Protein AF-A0A8S1UXM5-F1 (afdb_monomer_lite)

Secondary structure (DSSP, 8-state):
-------------PPPHHHHHHHHHHHHHHHHHHHHHHHHHHHHHHHHHTTS---HHHHHHHHHT---HHHHHHHHHHHHHHHHHHHHHHHTTTTSHHHHHHHHHHHHHHHHHHHHHHHHHHHTTTTS---S-STTSSHHHHHHHHHHHHTTSS------PPPHHHHHHHHHHHHHH-S-HHHHGGGSTT--HHHHHHHIIIIITT-GGGG-GGGGGGS--HHHHHHHHHHHHHHHHHHHHHHHHHHHHHHHHHTT-HHHHHHHHHHHHHH-

Foldseek 3Di:
DDDDDDDPDDDPPDPDPVVVVVVVVVVVVVVVVVVVVVVVVVVVVVVVVCVPPPPVVVVVVVLVPPPDPVVSVVVVVVVVVVVLVVVVVVCVVPDCPVVVVVVVVVVVVVVVVVVVVVVVVVVVPPPDDDDDPDPPPPPVVVVVVVVVVPVVPDCPPPPDDDDLVNLLQLVVCCVVPNPPLVVSCVVPPPDDSVRSNCCCVVPRVQPQCSNPDVCNVVRDPPVNVVVVVVVVVVVVVVVVVVVVVVLVVVCVVCVVPPVVNVVSVVVVVVVD

Organism: Paramecium octaurelia (NCBI:txid43137)

pLDDT: mean 76.18, std 14.83, range [42.88, 98.31]

Structure (mmCIF, N/CA/C/O backbone):
data_AF-A0A8S1UXM5-F1
#
_entry.id   AF-A0A8S1UXM5-F1
#
loop_
_atom_site.group_PDB
_atom_site.id
_atom_site.type_symbol
_atom_site.label_atom_id
_atom_site.label_alt_id
_atom_site.label_comp_id
_atom_site.label_asym_id
_atom_site.label_entity_id
_atom_site.label_seq_id
_atom_site.pdbx_PDB_ins_code
_atom_site.Cartn_x
_atom_site.Cartn_y
_atom_site.Cartn_z
_atom_site.occupancy
_atom_site.B_iso_or_equiv
_atom_site.auth_seq_id
_atom_site.auth_comp_id
_atom_site.auth_asym_id
_atom_site.auth_atom_id
_atom_site.pdbx_PDB_model_num
ATOM 1 N N . MET A 1 1 ? -19.900 -11.261 -65.290 1.00 46.44 1 MET A N 1
ATOM 2 C CA . MET A 1 1 ? -20.036 -9.931 -64.658 1.00 46.44 1 MET A CA 1
ATOM 3 C C . MET A 1 1 ? -20.351 -10.148 -63.187 1.00 46.44 1 MET A C 1
ATOM 5 O O . MET A 1 1 ? -21.428 -10.640 -62.887 1.00 46.44 1 MET A O 1
ATOM 9 N N . GLN A 1 2 ? -19.395 -9.903 -62.290 1.00 48.28 2 GLN A N 1
ATOM 10 C CA . GLN A 1 2 ? -19.600 -10.016 -60.842 1.00 48.28 2 GLN A CA 1
ATOM 11 C C . GLN A 1 2 ? -19.641 -8.600 -60.260 1.00 48.28 2 GLN A C 1
ATOM 13 O O . GLN A 1 2 ? -18.675 -7.854 -60.384 1.00 48.28 2 GLN A O 1
ATOM 18 N N . PHE A 1 3 ? -20.789 -8.223 -59.698 1.00 57.88 3 PHE A N 1
ATOM 19 C CA . PHE A 1 3 ? -21.005 -6.952 -59.010 1.00 57.88 3 PHE A CA 1
ATOM 20 C C . PHE A 1 3 ? -20.596 -7.113 -57.544 1.00 57.88 3 PHE A C 1
ATOM 22 O O . PHE A 1 3 ? -21.242 -7.849 -56.800 1.00 57.88 3 PHE A O 1
ATOM 29 N N . THR A 1 4 ? -19.541 -6.421 -57.122 1.00 59.94 4 THR A N 1
ATOM 30 C CA . THR A 1 4 ? -19.232 -6.220 -55.704 1.00 59.94 4 THR A CA 1
ATOM 31 C C . THR A 1 4 ? -19.759 -4.845 -55.275 1.00 59.94 4 THR A C 1
ATOM 33 O O . THR A 1 4 ? -19.461 -3.842 -55.931 1.00 59.94 4 THR A O 1
ATOM 36 N N . PRO A 1 5 ? -20.579 -4.755 -54.212 1.00 66.19 5 PRO A N 1
ATOM 37 C CA . PRO A 1 5 ? -21.079 -3.475 -53.734 1.00 66.19 5 PRO A CA 1
ATOM 38 C C . PRO A 1 5 ? -19.952 -2.705 -53.038 1.00 66.19 5 PRO A C 1
ATOM 40 O O . PRO A 1 5 ? -19.256 -3.234 -52.171 1.00 66.19 5 PRO A O 1
ATOM 43 N N . LYS A 1 6 ? -19.778 -1.437 -53.426 1.00 56.69 6 LYS A N 1
ATOM 44 C CA . LYS A 1 6 ? -18.908 -0.486 -52.729 1.00 56.69 6 LYS A CA 1
ATOM 45 C C . LYS A 1 6 ? -19.477 -0.258 -51.331 1.00 56.69 6 LYS A C 1
ATOM 47 O O . LYS A 1 6 ? -20.542 0.334 -51.187 1.00 56.69 6 LYS A O 1
ATOM 52 N N . VAL A 1 7 ? -18.771 -0.754 -50.321 1.00 61.19 7 VAL A N 1
ATOM 53 C CA . VAL A 1 7 ? -19.053 -0.459 -48.916 1.00 61.19 7 VAL A CA 1
ATOM 54 C C . VAL A 1 7 ? -18.772 1.026 -48.713 1.00 61.19 7 VAL A C 1
ATOM 56 O O . VAL A 1 7 ? -17.624 1.456 -48.770 1.00 61.19 7 VAL A O 1
ATOM 59 N N . SER A 1 8 ? -19.834 1.814 -48.561 1.00 63.53 8 SER A N 1
ATOM 60 C CA . SER A 1 8 ? -19.756 3.214 -48.163 1.00 63.53 8 SER A CA 1
ATOM 61 C C . SER A 1 8 ? -19.120 3.298 -46.779 1.00 63.53 8 SER A C 1
ATOM 63 O O . SER A 1 8 ? -19.621 2.703 -45.822 1.00 63.53 8 SER A O 1
ATOM 65 N N . GLU A 1 9 ? -18.007 4.014 -46.713 1.00 59.72 9 GLU A N 1
ATOM 66 C CA . GLU A 1 9 ? -17.230 4.323 -45.520 1.00 59.72 9 GLU A CA 1
ATOM 67 C C . GLU A 1 9 ? -18.124 5.100 -44.542 1.00 59.72 9 GLU A C 1
ATOM 69 O O . GLU A 1 9 ? -18.470 6.257 -44.761 1.00 59.72 9 GLU A O 1
ATOM 74 N N . PHE A 1 10 ? -18.629 4.404 -43.522 1.00 65.19 10 PHE A N 1
ATOM 75 C CA . PHE A 1 10 ? -19.483 4.993 -42.498 1.00 65.19 10 PHE A CA 1
ATOM 76 C C . PHE A 1 10 ? -18.567 5.565 -41.415 1.00 65.19 10 PHE A C 1
ATOM 78 O O . PHE A 1 10 ? -18.041 4.823 -40.579 1.00 65.19 10 PHE A O 1
ATOM 85 N N . ASP A 1 11 ? -18.343 6.876 -41.466 1.00 54.06 11 ASP A N 1
ATOM 86 C CA . ASP A 1 11 ? -17.554 7.611 -40.482 1.00 54.06 11 ASP A CA 1
ATOM 87 C C . ASP A 1 11 ? -18.249 7.579 -39.114 1.00 54.06 11 ASP A C 1
ATOM 89 O O . ASP A 1 11 ? -19.089 8.411 -38.774 1.00 54.06 11 ASP A O 1
ATOM 93 N N . PHE A 1 12 ? -17.896 6.589 -38.294 1.00 62.53 12 PHE A N 1
ATOM 94 C CA . PHE A 1 12 ? -18.207 6.615 -36.871 1.00 62.53 12 PHE A CA 1
ATOM 95 C C . PHE A 1 12 ? -17.341 7.688 -36.211 1.00 62.53 12 PHE A C 1
ATOM 97 O O . PHE A 1 12 ? -16.204 7.426 -35.802 1.00 62.53 12 PHE A O 1
ATOM 104 N N . GLU A 1 13 ? -17.887 8.899 -36.092 1.00 65.44 13 GLU A N 1
ATOM 105 C CA . GLU A 1 13 ? -17.321 9.949 -35.251 1.00 65.44 13 GLU A CA 1
ATOM 106 C C . GLU A 1 13 ? -17.066 9.381 -33.851 1.00 65.44 13 GLU A C 1
ATOM 108 O O . GLU A 1 13 ? -17.984 9.063 -33.088 1.00 65.44 13 GLU A O 1
ATOM 113 N N . ARG A 1 14 ? -15.785 9.199 -33.511 1.00 69.31 14 ARG A N 1
ATOM 114 C CA . ARG A 1 14 ? -15.401 8.707 -32.190 1.00 69.31 14 ARG A CA 1
ATOM 115 C C . ARG A 1 14 ? -15.869 9.726 -31.152 1.00 69.31 14 ARG A C 1
ATOM 117 O O . ARG A 1 14 ? -15.415 10.872 -31.203 1.00 69.31 14 ARG A O 1
ATOM 124 N N . PRO A 1 15 ? -16.705 9.331 -30.175 1.00 67.69 15 PRO A N 1
ATOM 125 C CA . PRO A 1 15 ? -17.144 10.250 -29.141 1.00 67.69 15 PRO A CA 1
ATOM 126 C C . PRO A 1 15 ? -15.928 10.833 -28.421 1.00 67.69 15 PRO A C 1
ATOM 128 O O . PRO A 1 15 ? -15.009 10.113 -28.018 1.00 67.69 15 PRO A O 1
ATOM 131 N N . SER A 1 16 ? -15.923 12.160 -28.285 1.00 79.56 16 SER A N 1
ATOM 132 C CA . SER A 1 16 ? -14.839 12.906 -27.648 1.00 79.56 16 SER A CA 1
ATOM 133 C C . SER A 1 16 ? -14.489 12.303 -26.287 1.00 79.56 16 SER A C 1
ATOM 135 O O . SER A 1 16 ? -15.368 11.921 -25.515 1.00 79.56 16 SER A O 1
ATOM 137 N N . ILE A 1 17 ? -13.198 12.290 -25.943 1.00 73.25 17 ILE A N 1
ATOM 138 C CA . ILE A 1 17 ? -12.679 11.821 -24.644 1.00 73.25 17 ILE A CA 1
ATOM 139 C C . ILE A 1 17 ? -13.444 12.453 -23.462 1.00 73.25 17 ILE A C 1
ATOM 141 O O . ILE A 1 17 ? -13.595 11.831 -22.410 1.00 73.25 17 ILE A O 1
ATOM 145 N N . LYS A 1 18 ? -13.974 13.673 -23.634 1.00 74.31 18 LYS A N 1
ATOM 146 C CA . LYS A 1 18 ? -14.818 14.349 -22.637 1.00 74.31 18 LYS A CA 1
ATOM 147 C C . LYS A 1 18 ? -16.126 13.594 -22.355 1.00 74.31 18 LYS A C 1
ATOM 149 O O . LYS A 1 18 ? -16.500 13.466 -21.193 1.00 74.31 18 LYS A O 1
ATOM 154 N N . VAL A 1 19 ? -16.774 13.043 -23.383 1.00 77.06 19 VAL A N 1
ATOM 155 C CA . VAL A 1 19 ? -18.024 12.268 -23.271 1.00 77.06 19 VAL A CA 1
ATOM 156 C C . VAL A 1 19 ? -17.784 10.976 -22.488 1.00 77.06 19 VAL A C 1
ATOM 158 O O . VAL A 1 19 ? -18.542 10.665 -21.574 1.00 77.06 19 VAL A O 1
ATOM 161 N N . TYR A 1 20 ? -16.671 10.287 -22.758 1.00 75.88 20 TYR A N 1
ATOM 162 C CA . TYR A 1 20 ? -16.281 9.079 -22.020 1.00 75.88 20 TYR A CA 1
ATOM 163 C C . TYR A 1 20 ? -15.978 9.346 -20.538 1.00 75.88 20 TYR A C 1
ATOM 165 O O . TYR A 1 20 ? -16.308 8.533 -19.676 1.00 75.88 20 TYR A O 1
ATOM 173 N N . LYS A 1 21 ? -15.356 10.486 -20.210 1.00 77.06 21 LYS A N 1
ATOM 174 C CA . LYS A 1 21 ? -15.103 10.854 -18.807 1.00 77.06 21 LYS A CA 1
ATOM 175 C C . LYS A 1 21 ? -16.397 11.176 -18.061 1.00 77.06 21 LYS A C 1
ATOM 177 O O . LYS A 1 21 ? -16.568 10.731 -16.930 1.00 77.06 21 LYS A O 1
ATOM 182 N N . LEU A 1 22 ? -17.320 11.900 -18.699 1.00 82.94 22 LEU A N 1
ATOM 183 C CA . LEU A 1 22 ? -18.625 12.209 -18.110 1.00 82.94 22 LEU A CA 1
ATOM 184 C C . LEU A 1 22 ? -19.466 10.945 -17.897 1.00 82.94 22 LEU A C 1
ATOM 186 O O . LEU A 1 22 ? -20.066 10.789 -16.833 1.00 82.94 22 LEU A O 1
ATOM 190 N N . SER A 1 23 ? -19.455 10.007 -18.850 1.00 83.81 23 SER A N 1
ATOM 191 C CA . SER A 1 23 ? -20.176 8.741 -18.696 1.00 83.81 23 SER A CA 1
ATOM 192 C C . SER A 1 23 ? -19.603 7.890 -17.557 1.00 83.81 23 SER A C 1
ATOM 194 O O . SER A 1 23 ? -20.367 7.344 -16.763 1.00 83.81 23 SER A O 1
ATOM 196 N N . GLN A 1 24 ? -18.274 7.826 -17.406 1.00 83.19 24 GLN A N 1
ATOM 197 C CA . GLN A 1 24 ? -17.647 7.118 -16.282 1.00 83.19 24 GLN A CA 1
ATOM 198 C C . GLN A 1 24 ? -17.959 7.772 -14.930 1.00 83.19 24 GLN A C 1
ATOM 200 O O . GLN A 1 24 ? -18.260 7.063 -13.967 1.00 83.19 24 GLN A O 1
ATOM 205 N N . GLN A 1 25 ? -17.959 9.107 -14.857 1.00 86.31 25 GLN A N 1
ATOM 206 C CA . GLN A 1 25 ? -18.303 9.827 -13.628 1.00 86.31 25 GLN A CA 1
ATOM 207 C C . GLN A 1 25 ? -19.762 9.587 -13.213 1.00 86.31 25 GLN A C 1
ATOM 209 O O . GLN A 1 25 ? -20.041 9.388 -12.031 1.00 86.31 25 GLN A O 1
ATOM 214 N N . LEU A 1 26 ? -20.694 9.550 -14.173 1.00 86.62 26 LEU A N 1
ATOM 215 C CA . LEU A 1 26 ? -22.103 9.242 -13.905 1.00 86.62 26 LEU A CA 1
ATOM 216 C C . LEU A 1 26 ? -22.290 7.813 -13.381 1.00 86.62 26 LEU A C 1
ATOM 218 O O . LEU A 1 26 ? -23.025 7.610 -12.413 1.00 86.62 26 LEU A O 1
ATOM 222 N N . VAL A 1 27 ? -21.593 6.834 -13.966 1.00 86.69 27 VAL A N 1
ATOM 223 C CA . VAL A 1 27 ? -21.623 5.439 -13.491 1.00 86.69 27 VAL A CA 1
ATOM 224 C C . VAL A 1 27 ? -21.072 5.334 -12.065 1.00 86.69 27 VAL A C 1
ATOM 226 O O . VAL A 1 27 ? -21.675 4.664 -11.224 1.00 86.69 27 VAL A O 1
ATOM 229 N N . PHE A 1 28 ? -19.979 6.039 -11.759 1.00 86.06 28 PHE A N 1
ATOM 230 C CA . PHE A 1 28 ? -19.403 6.065 -10.413 1.00 86.06 28 PHE A CA 1
ATOM 231 C C . PHE A 1 28 ? -20.352 6.702 -9.388 1.00 86.06 28 PHE A C 1
ATOM 233 O O . PHE A 1 28 ? -20.628 6.106 -8.345 1.00 86.06 28 PHE A O 1
ATOM 240 N N . ASN A 1 29 ? -20.915 7.872 -9.701 1.00 82.38 29 ASN A N 1
ATOM 241 C CA . ASN A 1 29 ? -21.857 8.565 -8.818 1.00 82.38 29 ASN A CA 1
ATOM 242 C C . ASN A 1 29 ? -23.108 7.712 -8.547 1.00 82.38 29 ASN A C 1
ATOM 244 O O . ASN A 1 29 ? -23.572 7.635 -7.406 1.00 82.38 29 ASN A O 1
ATOM 248 N N . ARG A 1 30 ? -23.612 7.008 -9.571 1.00 88.06 30 ARG A N 1
ATOM 249 C CA . ARG A 1 30 ? -24.725 6.063 -9.425 1.00 88.06 30 ARG A CA 1
ATOM 250 C C . ARG A 1 30 ? -24.369 4.927 -8.466 1.00 88.06 30 ARG A C 1
ATOM 252 O O . ARG A 1 30 ? -25.122 4.694 -7.523 1.00 88.06 30 ARG A O 1
ATOM 259 N N . ALA A 1 31 ? -23.208 4.294 -8.633 1.00 83.31 31 ALA A N 1
ATOM 260 C CA . ALA A 1 31 ? -22.760 3.211 -7.754 1.00 83.31 31 ALA A CA 1
ATOM 261 C C . ALA A 1 31 ? -22.633 3.657 -6.284 1.00 83.31 31 ALA A C 1
ATOM 263 O O . ALA A 1 31 ? -23.096 2.960 -5.378 1.00 83.31 31 ALA A O 1
ATOM 264 N N . VAL A 1 32 ? -22.077 4.850 -6.040 1.00 84.31 32 VAL A N 1
ATOM 265 C CA . VAL A 1 32 ? -21.963 5.423 -4.686 1.00 84.31 32 VAL A CA 1
ATOM 266 C C . VAL A 1 32 ? -23.344 5.690 -4.078 1.00 84.31 32 VAL A C 1
ATOM 268 O O . VAL A 1 32 ? -23.586 5.351 -2.915 1.00 84.31 32 VAL A O 1
ATOM 271 N N . SER A 1 33 ? -24.275 6.249 -4.860 1.00 87.25 33 SER A N 1
ATOM 272 C CA . SER A 1 33 ? -25.642 6.519 -4.396 1.00 87.25 33 SER A CA 1
ATOM 273 C C . SER A 1 33 ? -26.410 5.234 -4.060 1.00 87.25 33 SER A C 1
ATOM 275 O O . SER A 1 33 ? -27.022 5.142 -2.994 1.00 87.25 33 SER A O 1
ATOM 277 N N . GLU A 1 34 ? -26.293 4.195 -4.894 1.00 85.62 34 GLU A N 1
ATOM 278 C CA . GLU A 1 34 ? -26.910 2.888 -4.653 1.00 85.62 34 GLU A CA 1
ATOM 279 C C . GLU A 1 34 ? -26.338 2.230 -3.393 1.00 85.62 34 GLU A C 1
ATOM 281 O O . GLU A 1 34 ? -27.080 1.648 -2.597 1.00 85.62 34 GLU A O 1
ATOM 286 N N . GLN A 1 35 ? -25.034 2.372 -3.144 1.00 82.56 35 GLN A N 1
ATOM 287 C CA . GLN A 1 35 ? -24.411 1.854 -1.930 1.00 82.56 35 GLN A CA 1
ATOM 288 C C . GLN A 1 35 ? -24.879 2.597 -0.670 1.00 82.56 35 GLN A C 1
ATOM 290 O O . GLN A 1 35 ? -25.097 1.963 0.367 1.00 82.56 35 GLN A O 1
ATOM 295 N N . LYS A 1 36 ? -25.103 3.916 -0.756 1.00 84.25 36 LYS A N 1
ATOM 296 C CA . LYS A 1 36 ? -25.677 4.715 0.340 1.00 84.25 36 LYS A CA 1
ATOM 297 C C . LYS A 1 36 ? -27.113 4.280 0.655 1.00 84.25 36 LYS A C 1
ATOM 299 O O . LYS A 1 36 ? -27.439 4.077 1.823 1.00 84.25 36 LYS A O 1
ATOM 304 N N . ILE A 1 37 ? -27.930 4.032 -0.373 1.00 86.50 37 ILE A N 1
ATOM 305 C CA . ILE A 1 37 ? -29.302 3.514 -0.222 1.00 86.50 37 ILE A CA 1
ATOM 306 C C . ILE A 1 37 ? -29.293 2.113 0.407 1.00 86.50 37 ILE A C 1
ATOM 308 O O . ILE A 1 37 ? -30.041 1.860 1.351 1.00 86.50 37 ILE A O 1
ATOM 312 N N . ARG A 1 38 ? -28.415 1.208 -0.050 1.00 83.62 38 ARG A N 1
ATOM 313 C CA . ARG A 1 38 ? -28.284 -0.144 0.529 1.00 83.62 38 ARG A CA 1
ATOM 314 C C . ARG A 1 38 ? -27.871 -0.109 2.000 1.00 83.62 38 ARG A C 1
ATOM 316 O O . ARG A 1 38 ? -28.413 -0.870 2.795 1.00 83.62 38 ARG A O 1
ATOM 323 N N . ARG A 1 39 ? -26.944 0.781 2.375 1.00 79.75 39 ARG A N 1
ATOM 324 C CA . ARG A 1 39 ? -26.552 0.981 3.781 1.00 79.75 39 ARG A CA 1
ATOM 325 C C . ARG A 1 39 ? -27.712 1.507 4.620 1.00 79.75 39 ARG A C 1
ATOM 327 O O . ARG A 1 39 ? -27.945 0.977 5.697 1.00 79.75 39 ARG A O 1
ATOM 334 N N . SER A 1 40 ? -28.451 2.492 4.114 1.00 81.62 40 SER A N 1
ATOM 335 C CA . SER A 1 40 ? -29.606 3.055 4.817 1.00 81.62 40 SER A CA 1
ATOM 336 C C . SER A 1 40 ? -30.709 2.012 5.042 1.00 81.62 40 SER A C 1
ATOM 338 O O . SER A 1 40 ? -31.193 1.888 6.163 1.00 81.62 40 SER A O 1
ATOM 340 N N . ARG A 1 41 ? -31.023 1.181 4.035 1.00 82.00 41 ARG A N 1
ATOM 341 C CA . ARG A 1 41 ? -31.966 0.056 4.192 1.00 82.00 41 ARG A CA 1
ATOM 342 C C . ARG A 1 41 ? -31.477 -0.973 5.209 1.00 82.00 41 ARG A C 1
ATOM 344 O O . ARG A 1 41 ? -32.218 -1.317 6.114 1.00 82.00 41 ARG A O 1
ATOM 351 N N . ALA A 1 42 ? -30.207 -1.374 5.134 1.00 79.44 42 ALA A N 1
ATOM 352 C CA . ALA A 1 42 ? -29.635 -2.312 6.098 1.00 79.44 42 ALA A CA 1
ATOM 353 C C . ALA A 1 42 ? -29.680 -1.786 7.544 1.00 79.44 42 ALA A C 1
ATOM 355 O O . ALA A 1 42 ? -29.914 -2.562 8.463 1.00 79.44 42 ALA A O 1
ATOM 356 N N . ILE A 1 43 ? -29.462 -0.482 7.752 1.00 68.88 43 ILE A N 1
ATOM 357 C CA . ILE A 1 43 ? -29.597 0.146 9.073 1.00 68.88 43 ILE A CA 1
ATOM 358 C C . ILE A 1 43 ? -31.063 0.124 9.517 1.00 68.88 43 ILE A C 1
ATOM 360 O O . ILE A 1 43 ? -31.335 -0.261 10.648 1.00 68.88 43 ILE A O 1
ATOM 364 N N . SER A 1 44 ? -32.002 0.462 8.630 1.00 72.69 44 SER A N 1
ATOM 365 C CA . SER A 1 44 ? -33.440 0.399 8.922 1.00 72.69 44 SER A CA 1
ATOM 366 C C . SER A 1 44 ? -33.900 -1.013 9.296 1.00 72.69 44 SER A C 1
ATOM 368 O O . SER A 1 44 ? -34.693 -1.160 10.220 1.00 72.69 44 SER A O 1
ATOM 370 N N . ASP A 1 45 ? -33.384 -2.049 8.632 1.00 73.12 45 ASP A N 1
ATOM 371 C CA . ASP A 1 45 ? -33.725 -3.445 8.929 1.00 73.12 45 ASP A CA 1
ATOM 372 C C . ASP A 1 45 ? -33.160 -3.885 10.289 1.00 73.12 45 ASP A C 1
ATOM 374 O O . ASP A 1 45 ? -33.844 -4.561 11.056 1.00 73.12 45 ASP A O 1
ATOM 378 N N . ILE A 1 46 ? -31.940 -3.452 10.631 1.00 66.69 46 ILE A N 1
ATOM 379 C CA . ILE A 1 46 ? -31.328 -3.706 11.946 1.00 66.69 46 ILE A CA 1
ATOM 380 C C . ILE A 1 46 ? -32.110 -2.989 13.055 1.00 66.69 46 ILE A C 1
ATOM 382 O O . ILE A 1 46 ? -32.414 -3.592 14.083 1.00 66.69 46 ILE A O 1
ATOM 386 N N . VAL A 1 47 ? -32.474 -1.721 12.842 1.00 64.50 47 VAL A N 1
ATOM 387 C CA . VAL A 1 47 ? -33.259 -0.928 13.804 1.00 64.50 47 VAL A CA 1
ATOM 388 C C . VAL A 1 47 ? -34.679 -1.489 13.946 1.00 64.50 47 VAL A C 1
ATOM 390 O O . VAL A 1 47 ? -35.194 -1.578 15.057 1.00 64.50 47 VAL A O 1
ATOM 393 N N . GLY A 1 48 ? -35.285 -1.958 12.852 1.00 64.69 48 GLY A N 1
ATOM 394 C CA . GLY A 1 48 ? -36.588 -2.623 12.866 1.00 64.69 48 GLY A CA 1
ATOM 395 C C . GLY A 1 48 ? -36.567 -3.967 13.601 1.00 64.69 48 GLY A C 1
ATOM 396 O O . GLY A 1 48 ? -37.496 -4.273 14.347 1.00 64.69 48 GLY A O 1
ATOM 397 N N . GLN A 1 49 ? -35.491 -4.751 13.468 1.00 54.28 49 GLN A N 1
ATOM 398 C CA . GLN A 1 49 ? -35.324 -6.016 14.197 1.00 54.28 49 GLN A CA 1
ATOM 399 C C . GLN A 1 49 ? -34.976 -5.825 15.680 1.00 54.28 49 GLN A C 1
ATOM 401 O O . GLN A 1 49 ? -35.341 -6.674 16.493 1.00 54.28 49 GLN A O 1
ATOM 406 N N . ALA A 1 50 ? -34.362 -4.699 16.059 1.00 49.66 50 ALA A N 1
ATOM 407 C CA . ALA A 1 50 ? -34.082 -4.353 17.456 1.00 49.66 50 ALA A CA 1
ATOM 408 C C . ALA A 1 50 ? -35.351 -4.114 18.306 1.00 49.66 50 ALA A C 1
ATOM 410 O O . ALA A 1 50 ? -35.263 -4.078 19.531 1.00 49.66 50 ALA A O 1
ATOM 411 N N . SER A 1 51 ? -36.535 -4.015 17.682 1.00 47.62 51 SER A N 1
ATOM 412 C CA . SER A 1 51 ? -37.832 -4.002 18.382 1.00 47.62 51 SER A CA 1
ATOM 413 C C . SER A 1 51 ? -38.221 -5.361 18.985 1.00 47.62 51 SER A C 1
ATOM 415 O O . SER A 1 51 ? -39.066 -5.418 19.876 1.00 47.62 51 SER A O 1
ATOM 417 N N . LYS A 1 52 ? -37.547 -6.454 18.594 1.00 50.88 52 LYS A N 1
ATOM 418 C CA . LYS A 1 52 ? -37.502 -7.693 19.383 1.00 50.88 52 LYS A CA 1
ATOM 419 C C . LYS A 1 52 ? -36.417 -7.551 20.447 1.00 50.88 52 LYS A C 1
ATOM 421 O O . LYS A 1 52 ? -35.413 -8.262 20.421 1.00 50.88 52 LYS A O 1
ATOM 426 N N . GLN A 1 53 ? -36.592 -6.595 21.358 1.00 50.28 53 GLN A N 1
ATOM 427 C CA . GLN A 1 53 ? -35.804 -6.557 22.582 1.00 50.28 53 GLN A CA 1
ATOM 428 C C . GLN A 1 53 ? -36.046 -7.878 23.311 1.00 50.28 53 GLN A C 1
ATOM 430 O O . GLN A 1 53 ? -37.100 -8.105 23.898 1.00 50.28 53 GLN A O 1
ATOM 435 N N . ILE A 1 54 ? -35.056 -8.766 23.259 1.00 52.16 54 ILE A N 1
ATOM 436 C CA . ILE A 1 54 ? -34.819 -9.679 24.369 1.00 52.16 54 ILE A CA 1
ATOM 437 C C . ILE A 1 54 ? -34.703 -8.750 25.571 1.00 52.16 54 ILE A C 1
ATOM 439 O O . ILE A 1 54 ? -33.844 -7.867 25.567 1.00 52.16 54 ILE A O 1
ATOM 443 N N . ASP A 1 55 ? -35.632 -8.857 26.518 1.00 59.38 55 ASP A N 1
ATOM 444 C CA . ASP A 1 55 ? -35.622 -8.031 27.715 1.00 59.38 55 ASP A CA 1
ATOM 445 C C . ASP A 1 55 ? -34.333 -8.359 28.472 1.00 59.38 55 ASP A C 1
ATOM 447 O O . ASP A 1 55 ? -34.236 -9.340 29.208 1.00 59.38 55 ASP A O 1
ATOM 451 N N . PHE A 1 56 ? -33.285 -7.572 28.219 1.00 49.88 56 PHE A N 1
ATOM 452 C CA . PHE A 1 56 ? -31.965 -7.771 28.806 1.00 49.88 56 PHE A CA 1
ATOM 453 C C . PHE A 1 56 ? -32.052 -7.787 30.334 1.00 49.88 56 PHE A C 1
ATOM 455 O O . PHE A 1 56 ? -31.202 -8.379 30.991 1.00 49.88 56 PHE A O 1
ATOM 462 N N . LYS A 1 57 ? -33.108 -7.195 30.902 1.00 55.53 57 LYS A N 1
ATOM 463 C CA . LYS A 1 57 ? -33.404 -7.214 32.329 1.00 55.53 57 LYS A CA 1
ATOM 464 C C . LYS A 1 57 ? -33.807 -8.609 32.827 1.00 55.53 57 LYS A C 1
ATOM 466 O O . LYS A 1 57 ? -33.383 -8.994 33.914 1.00 55.53 57 LYS A O 1
ATOM 471 N N . GLU A 1 58 ? -34.567 -9.376 32.044 1.00 68.38 58 GLU A N 1
ATOM 472 C CA . GLU A 1 58 ? -34.905 -10.784 32.324 1.00 68.38 58 GLU A CA 1
ATOM 473 C C . GLU A 1 58 ? -33.682 -11.701 32.150 1.00 68.38 58 GLU A C 1
ATOM 475 O O . GLU A 1 58 ? -33.435 -12.578 32.980 1.00 68.38 58 GLU A O 1
ATOM 480 N N . GLU A 1 59 ? -32.861 -11.463 31.123 1.00 68.50 59 GLU A N 1
ATOM 481 C CA . GLU A 1 59 ? -31.660 -12.275 30.872 1.00 68.50 59 GLU A CA 1
ATOM 482 C C . GLU A 1 59 ? -30.572 -12.029 31.935 1.00 68.50 59 GLU A C 1
ATOM 484 O O . GLU A 1 59 ? -29.937 -12.971 32.409 1.00 68.50 59 GLU A O 1
ATOM 489 N N . ILE A 1 60 ? -30.401 -10.781 32.392 1.00 63.41 60 ILE A N 1
ATOM 490 C CA . ILE A 1 60 ? -29.507 -10.446 33.512 1.00 63.41 60 ILE A CA 1
ATOM 491 C C . ILE A 1 60 ? -30.006 -11.094 34.811 1.00 63.41 60 ILE A C 1
ATOM 493 O O . ILE A 1 60 ? -29.211 -11.729 35.504 1.00 63.41 60 ILE A O 1
ATOM 497 N N . LYS A 1 61 ? -31.317 -11.044 35.100 1.00 72.19 61 LYS A N 1
ATOM 498 C CA . LYS A 1 61 ? -31.907 -11.746 36.256 1.00 72.19 61 LYS A CA 1
ATOM 499 C C . LYS A 1 61 ? -31.673 -13.259 36.211 1.00 72.19 61 LYS A C 1
ATOM 501 O O . LYS A 1 61 ? -31.416 -13.863 37.250 1.00 72.19 61 LYS A O 1
ATOM 506 N N . ARG A 1 62 ? -31.732 -13.884 35.029 1.00 78.00 62 ARG A N 1
ATOM 507 C CA . ARG A 1 62 ? -31.387 -15.309 34.856 1.00 78.00 62 ARG A CA 1
ATOM 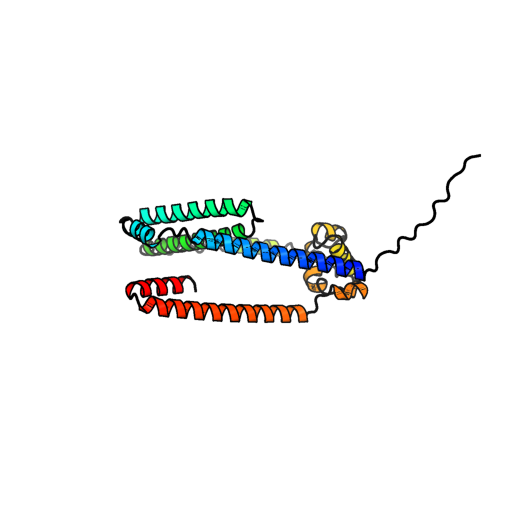508 C C . ARG A 1 62 ? -29.918 -15.594 35.146 1.00 78.00 62 ARG A C 1
ATOM 510 O O . ARG A 1 62 ? -29.611 -16.603 35.774 1.00 78.00 62 ARG A O 1
ATOM 517 N N . LEU A 1 63 ? -29.014 -14.727 34.693 1.00 60.22 63 LEU A N 1
ATOM 518 C CA . LEU A 1 63 ? -27.575 -14.899 34.901 1.00 60.22 63 LEU A CA 1
ATOM 519 C C . LEU A 1 63 ? -27.168 -14.689 36.369 1.00 60.22 63 LEU A C 1
ATOM 521 O O . LEU A 1 63 ? -26.248 -15.358 36.838 1.00 60.22 63 LEU A O 1
ATOM 525 N N . GLU A 1 64 ? -27.874 -13.829 37.107 1.00 66.56 64 GLU A N 1
ATOM 526 C CA . GLU A 1 64 ? -27.667 -13.612 38.548 1.00 66.56 64 GLU A CA 1
ATOM 527 C C . GLU A 1 64 ? -28.076 -14.815 39.415 1.00 66.56 64 GLU A C 1
ATOM 529 O O . GLU A 1 64 ? -27.507 -15.012 40.486 1.00 66.56 64 GLU A O 1
ATOM 534 N N . GLN A 1 65 ? -28.994 -15.669 38.945 1.00 73.25 65 GLN A N 1
ATOM 535 C CA . GLN A 1 65 ? -29.386 -16.901 39.651 1.00 73.25 65 GLN A CA 1
ATOM 536 C C . GLN A 1 65 ? -28.337 -18.027 39.556 1.00 73.25 65 GLN A C 1
ATOM 538 O O . GLN A 1 65 ? -28.471 -19.060 40.213 1.00 73.25 65 GLN A O 1
ATOM 543 N N . ILE A 1 66 ? -27.276 -17.857 38.759 1.00 74.94 66 ILE A N 1
ATOM 544 C CA . ILE A 1 66 ? -26.215 -18.859 38.614 1.00 74.94 66 ILE A CA 1
ATOM 545 C C . ILE A 1 66 ? -25.189 -18.682 39.746 1.00 74.94 66 ILE A C 1
ATOM 547 O O . ILE A 1 66 ? -24.187 -17.982 39.601 1.00 74.94 66 ILE A O 1
ATOM 551 N N . GLU A 1 67 ? -25.401 -19.373 40.870 1.00 66.88 67 GLU A N 1
ATOM 552 C CA . GLU A 1 67 ? -24.537 -19.301 42.067 1.00 66.88 67 GLU A CA 1
ATOM 553 C C . GLU A 1 67 ? -23.079 -19.741 41.823 1.00 66.88 67 GLU A C 1
ATOM 555 O O . GLU A 1 67 ? -22.177 -19.427 42.604 1.00 66.88 67 GLU A O 1
ATOM 560 N N . LYS A 1 68 ? -22.805 -20.477 40.736 1.00 79.06 68 LYS A N 1
ATOM 561 C CA . LYS A 1 68 ? -21.472 -21.019 40.447 1.00 79.06 68 LYS A CA 1
ATOM 562 C C . LYS A 1 68 ? -20.760 -20.197 39.363 1.00 79.06 68 LYS A C 1
ATOM 564 O O . LYS A 1 68 ? -21.081 -20.324 38.181 1.00 79.06 68 LYS A O 1
ATOM 569 N N . PRO A 1 69 ? -19.671 -19.468 39.684 1.00 67.38 69 PRO A N 1
ATOM 570 C CA . PRO A 1 69 ? -18.957 -18.616 38.721 1.00 67.38 69 PRO A CA 1
ATOM 571 C C . PRO A 1 69 ? -18.318 -19.380 37.545 1.00 67.38 69 PRO A C 1
ATOM 573 O O . PRO A 1 69 ? -17.928 -18.780 36.542 1.00 67.38 69 PRO A O 1
ATOM 576 N N . GLN A 1 70 ? -18.187 -20.706 37.642 1.00 64.06 70 GLN A N 1
ATOM 577 C CA . GLN A 1 70 ? -17.769 -21.562 36.526 1.00 64.06 70 GLN A CA 1
ATOM 578 C C . GLN A 1 70 ? -18.892 -21.785 35.504 1.00 64.06 70 GLN A C 1
ATOM 580 O O . GLN A 1 70 ? -18.615 -21.877 34.309 1.00 64.06 70 GLN A O 1
ATOM 585 N N . GLU A 1 71 ? -20.146 -21.851 35.947 1.00 71.06 71 GLU A N 1
ATOM 586 C CA . GLU A 1 71 ? -21.309 -22.027 35.076 1.00 71.06 71 GLU A CA 1
ATOM 587 C C . GLU A 1 71 ? -21.642 -20.726 34.349 1.00 71.06 71 GLU A C 1
ATOM 589 O O . GLU A 1 71 ? -21.811 -20.754 33.133 1.00 71.06 71 GLU A O 1
ATOM 594 N N . LEU A 1 72 ? -21.546 -19.580 35.033 1.00 69.38 72 LEU A N 1
ATOM 595 C CA . LEU A 1 72 ? -21.694 -18.263 34.406 1.00 69.38 72 LEU A CA 1
ATOM 596 C C . LEU A 1 72 ? -20.675 -18.053 33.272 1.00 69.38 72 LEU A C 1
ATOM 598 O O . LEU A 1 72 ? -21.019 -17.622 32.174 1.00 69.38 72 LEU A O 1
ATOM 602 N N . LYS A 1 73 ? -19.410 -18.442 33.491 1.00 69.69 73 LYS A N 1
ATOM 603 C CA . LYS A 1 73 ? -18.380 -18.405 32.439 1.00 69.69 73 LYS A CA 1
ATOM 604 C C . LYS A 1 73 ? -18.714 -19.313 31.260 1.00 69.69 73 LYS A C 1
ATOM 606 O O . LYS A 1 73 ? -18.457 -18.926 30.122 1.00 69.69 73 LYS A O 1
ATOM 611 N N . ARG A 1 74 ? -19.243 -20.516 31.512 1.00 73.69 74 ARG A N 1
ATOM 612 C CA . ARG A 1 74 ? -19.652 -21.455 30.452 1.00 73.69 74 ARG A CA 1
ATOM 613 C C . ARG A 1 74 ? -20.822 -20.899 29.646 1.00 73.69 74 ARG A C 1
ATOM 615 O O . ARG A 1 74 ? -20.810 -21.048 28.425 1.00 73.69 74 ARG A O 1
ATOM 622 N N . GLU A 1 75 ? -21.767 -20.235 30.303 1.00 75.75 75 GLU A N 1
ATOM 623 C CA . GLU A 1 75 ? -22.949 -19.675 29.652 1.00 75.75 75 GLU A CA 1
ATOM 624 C C . GLU A 1 75 ? -22.616 -18.431 28.823 1.00 75.75 75 GLU A C 1
ATOM 626 O O . GLU A 1 75 ? -22.947 -18.379 27.641 1.00 75.75 75 GLU A O 1
ATOM 631 N N . ILE A 1 76 ? -21.801 -17.512 29.351 1.00 71.25 76 ILE A N 1
ATOM 632 C CA . ILE A 1 76 ? -21.258 -16.388 28.567 1.00 71.25 76 ILE A CA 1
ATOM 633 C C . ILE A 1 76 ? -20.502 -16.908 27.334 1.00 71.25 76 ILE A C 1
ATOM 635 O O . ILE A 1 76 ? -20.651 -16.392 26.226 1.00 71.25 76 ILE A O 1
ATOM 639 N N . PHE A 1 77 ? -19.712 -17.977 27.488 1.00 72.62 77 PHE A N 1
ATOM 640 C CA . PHE A 1 77 ? -18.993 -18.570 26.360 1.00 72.62 77 PHE A CA 1
ATOM 641 C C . PHE A 1 77 ? -19.934 -19.223 25.334 1.00 72.62 77 PHE A C 1
ATOM 643 O O . PHE A 1 77 ? -19.649 -19.176 24.133 1.00 72.62 77 PHE A O 1
ATOM 650 N N . ARG A 1 78 ? -21.053 -19.819 25.775 1.00 78.38 78 ARG A N 1
ATOM 651 C CA . ARG A 1 78 ? -22.115 -20.318 24.886 1.00 78.38 78 ARG A CA 1
ATOM 652 C C . ARG A 1 78 ? -22.758 -19.182 24.108 1.00 78.38 78 ARG A C 1
ATOM 654 O O . ARG A 1 78 ? -22.813 -19.291 22.884 1.00 78.38 78 ARG A O 1
ATOM 661 N N . GLN A 1 79 ? -23.166 -18.111 24.786 1.00 75.69 79 GLN A N 1
ATOM 662 C CA . GLN A 1 79 ? -23.796 -16.950 24.158 1.00 75.69 79 GLN A CA 1
ATOM 663 C C . GLN A 1 79 ? -22.865 -16.325 23.113 1.00 75.69 79 GLN A C 1
ATOM 665 O O . GLN A 1 79 ? -23.240 -16.228 21.949 1.00 75.69 79 GLN A O 1
ATOM 670 N N . ILE A 1 80 ? -21.594 -16.068 23.451 1.00 74.44 80 ILE A N 1
ATOM 671 C CA . ILE A 1 80 ? -20.596 -15.556 22.491 1.00 74.44 80 ILE A CA 1
ATOM 672 C C . ILE A 1 80 ? -20.457 -16.486 21.279 1.00 74.44 80 ILE A C 1
ATOM 674 O O . ILE A 1 80 ? -20.382 -16.030 20.135 1.00 74.44 80 ILE A O 1
ATOM 678 N N . LYS A 1 81 ? -20.416 -17.806 21.504 1.00 76.88 81 LYS A N 1
ATOM 679 C CA . LYS A 1 81 ? -20.290 -18.790 20.420 1.00 76.88 81 LYS A CA 1
ATOM 680 C C . LYS A 1 81 ? -21.531 -18.810 19.528 1.00 76.88 81 LYS A C 1
ATOM 682 O O . LYS A 1 81 ? -21.377 -19.000 18.322 1.00 76.88 81 LYS A O 1
ATOM 687 N N . GLN A 1 82 ? -22.716 -18.626 20.103 1.00 78.75 82 GLN A N 1
ATOM 688 C CA . GLN A 1 82 ? -23.984 -18.543 19.386 1.00 78.75 82 GLN A CA 1
ATOM 689 C C . GLN A 1 82 ? -24.049 -17.267 18.537 1.00 78.75 82 GLN A C 1
ATOM 691 O O . GLN A 1 82 ? -24.191 -17.368 17.318 1.00 78.75 82 GLN A O 1
ATOM 696 N N . THR A 1 83 ? -23.771 -16.100 19.125 1.00 72.25 83 THR A N 1
ATOM 697 C CA . THR A 1 83 ? -23.709 -14.820 18.399 1.00 72.25 83 THR A CA 1
ATOM 698 C C . THR A 1 83 ? -22.680 -14.870 17.266 1.00 72.25 83 THR A C 1
ATOM 700 O O . THR A 1 83 ? -22.945 -14.422 16.155 1.00 72.25 83 THR A O 1
ATOM 703 N N . CYS A 1 84 ? -21.519 -15.503 17.484 1.00 75.38 84 CYS A N 1
ATOM 704 C CA . CYS A 1 84 ? -20.515 -15.691 16.431 1.00 75.38 84 CYS A CA 1
ATOM 705 C C . CYS A 1 84 ? -20.997 -16.583 15.272 1.00 75.38 84 CYS A C 1
ATOM 707 O O . CYS A 1 84 ? -20.514 -16.418 14.150 1.00 75.38 84 CYS A O 1
ATOM 709 N N . ARG A 1 85 ? -21.889 -17.557 15.516 1.00 76.12 85 ARG A N 1
ATOM 710 C CA . ARG A 1 85 ? -22.488 -18.379 14.445 1.00 76.12 85 ARG A CA 1
ATOM 711 C C . ARG A 1 85 ? -23.498 -17.575 13.642 1.00 76.12 85 ARG A C 1
ATOM 713 O O . ARG A 1 85 ? -23.464 -17.645 12.418 1.00 76.12 85 ARG A O 1
ATOM 720 N N . GLU A 1 86 ? -24.344 -16.809 14.320 1.00 74.44 86 GLU A N 1
ATOM 721 C CA . GLU A 1 86 ? -25.341 -15.940 13.687 1.00 74.44 86 GLU A CA 1
ATOM 722 C C . GLU A 1 86 ? -24.659 -14.883 12.815 1.00 74.44 86 GLU A C 1
ATOM 724 O O . GLU A 1 86 ? -24.974 -14.774 11.630 1.00 74.44 86 GLU A O 1
ATOM 729 N N . PHE A 1 87 ? -23.609 -14.232 13.327 1.00 68.12 87 PHE A N 1
ATOM 730 C CA . PHE A 1 87 ? -22.800 -13.294 12.543 1.00 68.12 87 PHE A CA 1
ATOM 731 C C . PHE A 1 87 ? -22.172 -13.952 11.310 1.00 68.12 87 PHE A C 1
ATOM 733 O O . PHE A 1 87 ? -22.207 -13.391 10.221 1.00 68.12 87 PHE A O 1
ATOM 740 N N . ARG A 1 88 ? -21.647 -15.179 11.448 1.00 70.12 88 ARG A N 1
ATOM 741 C CA . ARG A 1 88 ? -21.045 -15.929 10.330 1.00 70.12 88 ARG A CA 1
ATOM 742 C C . ARG A 1 88 ? -22.074 -16.323 9.259 1.00 70.12 88 ARG A C 1
ATOM 744 O O . ARG A 1 88 ? -21.700 -16.523 8.105 1.00 70.12 88 ARG A O 1
ATOM 751 N N . ASN A 1 89 ? -23.347 -16.466 9.625 1.00 71.00 89 ASN A N 1
ATOM 752 C CA . ASN A 1 89 ? -24.423 -16.720 8.668 1.00 71.00 89 ASN A CA 1
ATOM 753 C C . ASN A 1 89 ? -24.803 -15.444 7.911 1.00 71.00 89 ASN A C 1
ATOM 755 O O . ASN A 1 89 ? -24.923 -15.503 6.694 1.00 71.00 89 ASN A O 1
ATOM 759 N N . VAL A 1 90 ? -24.871 -14.301 8.600 1.00 67.12 90 VAL A N 1
ATOM 760 C CA . VAL A 1 90 ? -25.107 -12.985 7.977 1.00 67.12 90 VAL A CA 1
ATOM 761 C C . VAL A 1 90 ? -23.949 -12.581 7.052 1.00 67.12 90 VAL A C 1
ATOM 763 O O . VAL A 1 90 ? -24.156 -12.006 5.988 1.00 67.12 90 VAL A O 1
ATOM 766 N N . GLU A 1 91 ? -22.706 -12.919 7.403 1.00 61.16 91 GLU A N 1
ATOM 767 C CA . GLU A 1 91 ? -21.531 -12.525 6.615 1.00 61.16 91 GLU A CA 1
ATOM 768 C C . GLU A 1 91 ? -21.258 -13.359 5.368 1.00 61.16 91 GLU A C 1
ATOM 770 O O . GLU A 1 91 ? -20.516 -12.917 4.489 1.00 61.16 91 GLU A O 1
ATOM 775 N N . ARG A 1 92 ? -21.890 -14.531 5.233 1.00 63.62 92 ARG A N 1
ATOM 776 C CA . ARG A 1 92 ? -21.881 -15.261 3.956 1.00 63.62 92 ARG A CA 1
ATOM 777 C C . ARG A 1 92 ? -22.537 -14.462 2.824 1.00 63.62 92 ARG A C 1
ATOM 779 O O . ARG A 1 92 ? -22.298 -14.779 1.665 1.00 63.62 92 ARG A O 1
ATOM 786 N N . GLU A 1 93 ? -23.278 -13.405 3.152 1.00 60.84 93 GLU A N 1
ATOM 787 C CA . GLU A 1 93 ? -23.916 -12.506 2.191 1.00 60.84 93 GLU A CA 1
ATOM 788 C C . GLU A 1 93 ? -23.118 -11.212 1.918 1.00 60.84 93 GLU A C 1
ATOM 790 O O . GLU A 1 93 ? -23.499 -10.448 1.032 1.00 60.84 93 GLU A O 1
ATOM 795 N N . ARG A 1 94 ? -22.013 -10.929 2.636 1.00 55.25 94 ARG A N 1
ATOM 796 C CA . ARG A 1 94 ? -21.233 -9.678 2.477 1.00 55.25 94 ARG A CA 1
ATOM 797 C C . ARG A 1 94 ? -19.723 -9.886 2.646 1.00 55.25 94 ARG A C 1
ATOM 799 O O . ARG A 1 94 ? -19.266 -9.937 3.777 1.00 55.25 94 ARG A O 1
ATOM 806 N N . ASP A 1 95 ? -18.969 -9.935 1.541 1.00 59.84 95 ASP A N 1
ATOM 807 C CA . ASP A 1 95 ? -17.515 -9.709 1.299 1.00 59.84 95 ASP A CA 1
ATOM 808 C C . ASP A 1 95 ? -16.426 -10.055 2.364 1.00 59.84 95 ASP A C 1
ATOM 810 O O . ASP A 1 95 ? -15.242 -9.794 2.141 1.00 59.84 95 ASP A O 1
ATOM 814 N N . GLY A 1 96 ? -16.745 -10.669 3.507 1.00 61.22 96 GLY A N 1
ATOM 815 C CA . GLY A 1 96 ? -15.820 -11.274 4.478 1.00 61.22 96 GLY A CA 1
ATOM 816 C C . GLY A 1 96 ? -14.855 -10.339 5.228 1.00 61.22 96 GLY A C 1
ATOM 817 O O . GLY A 1 96 ? -13.970 -10.825 5.942 1.00 61.22 96 GLY A O 1
ATOM 818 N N . SER A 1 97 ? -14.963 -9.015 5.073 1.00 71.00 97 SER A N 1
ATOM 819 C CA . SER A 1 97 ? -13.992 -8.065 5.641 1.00 71.00 97 SER A CA 1
ATOM 820 C C . SER A 1 97 ? -14.241 -7.725 7.117 1.00 71.00 97 SER A C 1
ATOM 822 O O . SER A 1 97 ? -13.279 -7.512 7.860 1.00 71.00 97 SER A O 1
ATOM 824 N N . LEU A 1 98 ? -15.497 -7.735 7.575 1.00 65.12 98 LEU A N 1
ATOM 825 C CA . LEU A 1 98 ? -15.854 -7.451 8.970 1.00 65.12 98 LEU A CA 1
ATOM 826 C C . LEU A 1 98 ? -15.478 -8.620 9.894 1.00 65.12 98 LEU A C 1
ATOM 828 O O . LEU A 1 98 ? -14.992 -8.403 11.006 1.00 65.12 98 LEU A O 1
ATOM 832 N N . TRP A 1 99 ? -15.552 -9.854 9.401 1.00 69.31 99 TRP A N 1
ATOM 833 C CA . TRP A 1 99 ? -15.234 -11.075 10.132 1.00 69.31 99 TRP A CA 1
ATOM 834 C C . TRP A 1 99 ? -13.766 -11.110 10.511 1.00 69.31 99 TRP A C 1
ATOM 836 O O . TRP A 1 99 ? -13.393 -11.508 11.611 1.00 69.31 99 TRP A O 1
ATOM 846 N N . GLN A 1 100 ? -12.912 -10.645 9.598 1.00 69.56 100 GLN A N 1
ATOM 847 C CA . GLN A 1 100 ? -11.478 -10.516 9.824 1.00 69.56 100 GLN A CA 1
ATOM 848 C C . GLN A 1 100 ? -11.170 -9.545 10.970 1.00 69.56 100 GLN A C 1
ATOM 850 O O . GLN A 1 100 ? -10.197 -9.754 11.696 1.00 69.56 100 GLN A O 1
ATOM 855 N N . ILE A 1 101 ? -11.987 -8.505 11.156 1.00 69.31 101 ILE A N 1
ATOM 856 C CA . ILE A 1 101 ? -11.842 -7.535 12.250 1.00 69.31 101 ILE A CA 1
ATOM 857 C C . ILE A 1 101 ? -12.346 -8.150 13.560 1.00 69.31 101 ILE A C 1
ATOM 859 O O . ILE A 1 101 ? -11.620 -8.150 14.556 1.00 69.31 101 ILE A O 1
ATOM 863 N N . VAL A 1 102 ? -13.528 -8.770 13.544 1.00 70.94 102 VAL A N 1
ATOM 864 C CA . VAL A 1 102 ? -14.107 -9.447 14.718 1.00 70.94 102 VAL A CA 1
ATOM 865 C C . VAL A 1 102 ? -13.194 -10.571 15.217 1.00 70.94 102 VAL A C 1
ATOM 867 O O . VAL A 1 102 ? -12.912 -10.660 16.411 1.00 70.94 102 VAL A O 1
ATOM 870 N N . LEU A 1 103 ? -12.640 -11.387 14.317 1.00 74.81 103 LEU A N 1
ATOM 871 C CA . LEU A 1 103 ? -11.681 -12.433 14.674 1.00 74.81 103 LEU A CA 1
ATOM 872 C C . LEU A 1 103 ? -10.386 -11.881 15.267 1.00 74.81 103 LEU A C 1
ATOM 874 O O . LEU A 1 103 ? -9.840 -12.482 16.195 1.00 74.81 103 LEU A O 1
ATOM 878 N N . ARG A 1 104 ? -9.871 -10.759 14.748 1.00 71.25 104 ARG A N 1
ATOM 879 C CA . ARG A 1 104 ? -8.688 -10.106 15.328 1.00 71.25 104 ARG A CA 1
ATOM 880 C C . ARG A 1 104 ? -8.973 -9.626 16.746 1.00 71.25 104 ARG A C 1
ATOM 882 O O . ARG A 1 104 ? -8.158 -9.892 17.630 1.00 71.25 104 ARG A O 1
ATOM 889 N N . ASN A 1 105 ? -10.134 -9.015 16.972 1.00 69.38 105 ASN A N 1
ATOM 890 C CA . ASN A 1 105 ? -10.544 -8.534 18.290 1.00 69.38 105 ASN A CA 1
ATOM 891 C C . ASN A 1 105 ? -10.761 -9.693 19.273 1.00 69.38 105 ASN A C 1
ATOM 893 O O . ASN A 1 105 ? -10.203 -9.680 20.368 1.00 69.38 105 ASN A O 1
ATOM 897 N N . LEU A 1 106 ? -11.446 -10.764 18.861 1.00 73.00 106 LEU A N 1
ATOM 898 C CA . LEU A 1 106 ? -11.618 -11.969 19.682 1.00 73.00 106 LEU A CA 1
ATOM 899 C C . LEU A 1 106 ? -10.281 -12.641 20.015 1.00 73.00 106 LEU A C 1
ATOM 901 O O . LEU A 1 106 ? -10.051 -13.051 21.155 1.00 73.00 106 LEU A O 1
ATOM 905 N N . LYS A 1 107 ? -9.360 -12.724 19.046 1.00 76.56 107 LYS A N 1
ATOM 906 C CA . LYS A 1 107 ? -8.010 -13.260 19.270 1.00 76.56 107 LYS A CA 1
ATOM 907 C C . LYS A 1 107 ? -7.216 -12.391 20.246 1.00 76.56 107 LYS A C 1
ATOM 909 O O . LYS A 1 107 ? -6.500 -12.926 21.093 1.00 76.56 107 LYS A O 1
ATOM 914 N N . TYR A 1 108 ? -7.348 -11.069 20.150 1.00 71.75 108 TYR A N 1
ATOM 915 C CA . TYR A 1 108 ? -6.722 -10.125 21.072 1.00 71.75 108 TYR A CA 1
ATOM 916 C C . TYR A 1 108 ? -7.262 -10.282 22.502 1.00 71.75 108 TYR A C 1
ATOM 918 O O . TYR A 1 108 ? -6.471 -10.438 23.434 1.00 71.75 108 TYR A O 1
ATOM 926 N N . ILE A 1 109 ? -8.587 -10.345 22.667 1.00 72.06 109 ILE A N 1
ATOM 927 C CA . ILE A 1 109 ? -9.247 -10.547 23.966 1.00 72.06 109 ILE A CA 1
ATOM 928 C C . ILE A 1 109 ? -8.814 -11.880 24.583 1.00 72.06 109 ILE A C 1
ATOM 930 O O . ILE A 1 109 ? -8.394 -11.915 25.739 1.00 72.06 109 ILE A O 1
ATOM 934 N N . ASN A 1 110 ? -8.820 -12.968 23.809 1.00 74.44 110 ASN A N 1
ATOM 935 C CA . ASN A 1 110 ? -8.410 -14.281 24.307 1.00 74.44 110 ASN A CA 1
ATOM 936 C C . ASN A 1 110 ? -6.930 -14.290 24.744 1.00 74.44 110 ASN A C 1
ATOM 938 O O . ASN A 1 110 ? -6.598 -14.770 25.826 1.00 74.44 110 ASN A O 1
ATOM 942 N N . ASN A 1 111 ? -6.039 -13.661 23.969 1.00 73.00 111 ASN A N 1
ATOM 943 C CA . ASN A 1 111 ? -4.636 -13.491 24.361 1.00 73.00 111 ASN A CA 1
ATOM 944 C C . ASN A 1 111 ? -4.478 -12.664 25.650 1.00 73.00 111 ASN A C 1
ATOM 946 O O . ASN A 1 111 ? -3.607 -12.962 26.472 1.00 73.00 111 ASN A O 1
ATOM 950 N N . ARG A 1 112 ? -5.307 -11.631 25.848 1.00 72.19 112 ARG A N 1
ATOM 951 C CA . ARG A 1 112 ? -5.298 -10.801 27.064 1.00 72.19 112 ARG A CA 1
ATOM 952 C C . ARG A 1 112 ? -5.796 -11.592 28.279 1.00 72.19 112 ARG A C 1
ATOM 954 O O . ARG A 1 112 ? -5.138 -11.569 29.317 1.00 72.19 112 ARG A O 1
ATOM 961 N N . LEU A 1 113 ? -6.866 -12.374 28.129 1.00 71.19 113 LEU A N 1
ATOM 962 C CA . LEU A 1 113 ? -7.383 -13.264 29.177 1.00 71.19 113 LEU A CA 1
ATOM 963 C C . LEU A 1 113 ? -6.375 -14.359 29.557 1.00 71.19 113 LEU A C 1
ATOM 965 O O . LEU A 1 113 ? -6.158 -14.610 30.746 1.00 71.19 113 LEU A O 1
ATOM 969 N N . GLN A 1 114 ? -5.686 -14.955 28.578 1.00 74.12 114 GLN A N 1
ATOM 970 C CA . GLN A 1 114 ? -4.618 -15.919 28.856 1.00 74.12 114 GLN A CA 1
ATOM 971 C C . GLN A 1 114 ? -3.448 -15.282 29.613 1.00 74.12 114 GLN A C 1
ATOM 973 O O . GLN A 1 114 ? -2.955 -15.874 30.574 1.00 74.12 114 GLN A O 1
ATOM 978 N N . LYS A 1 115 ? -3.039 -14.055 29.257 1.00 71.69 115 LYS A N 1
ATOM 979 C CA . LYS A 1 115 ? -2.004 -13.318 30.004 1.00 71.69 115 LYS A CA 1
ATOM 980 C C . LYS A 1 115 ? -2.409 -13.063 31.458 1.00 71.69 115 LYS A C 1
ATOM 982 O O . LYS A 1 115 ? -1.575 -13.229 32.344 1.00 71.69 115 LYS A O 1
ATOM 987 N N . ILE A 1 116 ? -3.670 -12.710 31.718 1.00 68.50 116 ILE A N 1
ATOM 988 C CA . ILE A 1 116 ? -4.184 -12.492 33.082 1.00 68.50 116 ILE A CA 1
ATOM 989 C C . ILE A 1 116 ? -4.167 -13.802 33.890 1.00 68.50 116 ILE A C 1
ATOM 991 O O . ILE A 1 116 ? -3.703 -13.816 35.032 1.00 68.50 116 ILE A O 1
ATOM 995 N N . SER A 1 117 ? -4.586 -14.917 33.280 1.00 70.25 117 SER A N 1
ATOM 996 C CA . SER A 1 117 ? -4.505 -16.264 33.869 1.00 70.25 117 SER A CA 1
ATOM 997 C C . SER A 1 117 ? -3.062 -16.659 34.224 1.00 70.25 117 SER A C 1
ATOM 999 O O . SER A 1 117 ? -2.789 -17.107 35.340 1.00 70.25 117 SER A O 1
ATOM 1001 N N . PHE A 1 118 ? -2.112 -16.429 33.311 1.00 67.94 118 PHE A N 1
ATOM 1002 C CA . PHE A 1 118 ? -0.692 -16.708 33.553 1.00 67.94 118 PHE A CA 1
ATOM 1003 C C . PHE A 1 118 ? -0.097 -15.831 34.662 1.00 67.94 118 PHE A C 1
ATOM 1005 O O . PHE A 1 118 ? 0.686 -16.332 35.469 1.00 67.94 118 PHE A O 1
ATOM 1012 N N . LYS A 1 119 ? -0.490 -14.552 34.751 1.00 66.44 119 LYS A N 1
ATOM 1013 C CA . LYS A 1 119 ? -0.002 -13.630 35.790 1.00 66.44 119 LYS A CA 1
ATOM 1014 C C . LYS A 1 119 ? -0.489 -14.034 37.188 1.00 66.44 119 LYS A C 1
ATOM 1016 O O . LYS A 1 119 ? 0.304 -14.014 38.125 1.00 66.44 119 LYS A O 1
ATOM 1021 N N . LYS A 1 120 ? -1.739 -14.508 37.312 1.00 63.25 120 LYS A N 1
ATOM 1022 C CA . LYS A 1 120 ? -2.266 -15.079 38.568 1.00 63.25 120 LYS A CA 1
ATOM 1023 C C . LYS A 1 120 ? -1.540 -16.364 38.984 1.00 63.25 120 LYS A C 1
ATOM 1025 O O . LYS A 1 120 ? -1.275 -16.547 40.166 1.00 63.25 120 LYS A O 1
ATOM 1030 N N . LYS A 1 121 ? -1.151 -17.219 38.029 1.00 59.69 121 LYS A N 1
ATOM 1031 C CA . LYS A 1 121 ? -0.416 -18.465 38.322 1.00 59.69 121 LYS A CA 1
ATOM 1032 C C . LYS A 1 121 ? 1.048 -18.230 38.724 1.00 59.69 121 LYS A C 1
ATOM 1034 O O . LYS A 1 121 ? 1.589 -19.017 39.487 1.00 59.69 121 LYS A O 1
ATOM 1039 N N . GLN A 1 122 ? 1.679 -17.150 38.252 1.00 57.47 122 GLN A N 1
ATOM 1040 C CA . GLN A 1 122 ? 3.039 -16.778 38.673 1.00 57.47 122 GLN A CA 1
ATOM 1041 C C . GLN A 1 122 ? 3.085 -16.150 40.075 1.00 57.47 122 GLN A C 1
ATOM 1043 O O . GLN A 1 122 ? 4.082 -16.307 40.774 1.00 57.47 122 GLN A O 1
ATOM 1048 N N . GLN A 1 123 ? 2.010 -15.490 40.521 1.00 54.78 123 GLN A N 1
ATOM 1049 C CA . GLN A 1 123 ? 1.936 -14.939 41.880 1.00 54.78 123 GLN A CA 1
ATOM 1050 C C . GLN A 1 123 ? 1.769 -16.026 42.957 1.00 54.78 123 GLN A C 1
ATOM 1052 O O . GLN A 1 123 ? 2.237 -15.831 44.072 1.00 54.78 123 GLN A O 1
ATOM 1057 N N . SER A 1 124 ? 1.204 -17.197 42.632 1.00 50.94 124 SER A N 1
ATOM 1058 C CA . SER A 1 124 ? 1.072 -18.309 43.589 1.00 50.94 124 SER A CA 1
ATOM 1059 C C . SER A 1 124 ? 2.317 -19.202 43.707 1.00 50.94 124 SER A C 1
ATOM 1061 O O . SER A 1 124 ? 2.381 -20.024 44.613 1.00 50.94 124 SER A O 1
ATOM 1063 N N . THR A 1 125 ? 3.301 -19.087 42.805 1.00 47.12 125 THR A N 1
ATOM 1064 C CA . THR A 1 125 ? 4.485 -19.975 42.775 1.00 47.12 125 THR A CA 1
ATOM 1065 C C . THR A 1 125 ? 5.795 -19.318 43.212 1.00 47.12 125 THR A C 1
ATOM 1067 O O . THR A 1 125 ? 6.814 -19.998 43.267 1.00 47.12 125 THR A O 1
ATOM 1070 N N . ASN A 1 126 ? 5.801 -18.027 43.555 1.00 46.75 126 ASN A N 1
ATOM 1071 C CA . ASN A 1 126 ? 7.030 -17.293 43.891 1.00 46.75 126 ASN A CA 1
ATOM 1072 C C . ASN A 1 126 ? 7.395 -17.271 45.387 1.00 46.75 126 ASN A C 1
ATOM 1074 O O . ASN A 1 126 ? 8.233 -16.469 45.778 1.00 46.75 126 ASN A O 1
ATOM 1078 N N . ASN A 1 127 ? 6.851 -18.181 46.204 1.00 50.25 127 ASN A N 1
ATOM 1079 C CA . ASN A 1 127 ? 7.255 -18.318 47.611 1.00 50.25 127 ASN A CA 1
ATOM 1080 C C . ASN A 1 127 ? 8.100 -19.560 47.932 1.00 50.25 127 ASN A C 1
ATOM 1082 O O . ASN A 1 127 ? 8.340 -19.846 49.100 1.00 50.25 127 ASN A O 1
ATOM 1086 N N . CYS A 1 128 ? 8.599 -20.304 46.939 1.00 48.66 128 CYS A N 1
ATOM 1087 C CA . CYS A 1 128 ? 9.546 -21.377 47.238 1.00 48.66 128 CYS A CA 1
ATOM 1088 C C . CYS A 1 128 ? 10.501 -21.667 46.071 1.00 48.66 128 CYS A C 1
ATOM 1090 O O . CYS A 1 128 ? 10.129 -22.307 45.093 1.00 48.66 128 CYS A O 1
ATOM 1092 N N . GLN A 1 129 ? 11.751 -21.219 46.242 1.00 49.41 129 GLN A N 1
ATOM 1093 C CA . GLN A 1 129 ? 12.975 -21.718 45.602 1.00 49.41 129 GLN A CA 1
ATOM 1094 C C . GLN A 1 129 ? 13.090 -21.585 44.070 1.00 49.41 129 GLN A C 1
ATOM 1096 O O . GLN A 1 129 ? 12.434 -22.306 43.321 1.00 49.41 129 GLN A O 1
ATOM 1101 N N . LYS A 1 130 ? 14.064 -20.780 43.607 1.00 42.88 130 LYS A N 1
ATOM 1102 C CA . LYS A 1 130 ? 15.139 -21.179 42.657 1.00 42.88 130 LYS A CA 1
ATOM 1103 C C . LYS A 1 130 ? 15.847 -19.959 42.055 1.00 42.88 130 LYS A C 1
ATOM 1105 O O . LYS A 1 130 ? 15.618 -19.576 40.909 1.00 42.88 130 LYS A O 1
ATOM 1110 N N . GLU A 1 131 ? 16.810 -19.429 42.794 1.00 45.59 131 GLU A N 1
ATOM 1111 C CA . GLU A 1 131 ? 17.949 -18.727 42.207 1.00 45.59 131 GLU A CA 1
ATOM 1112 C C . GLU A 1 131 ? 18.970 -19.779 41.736 1.00 45.59 131 GLU A C 1
ATOM 1114 O O . GLU A 1 131 ? 19.293 -20.703 42.477 1.00 45.59 131 GLU A O 1
ATOM 1119 N N . GLY A 1 132 ? 19.463 -19.696 40.491 1.00 52.38 132 GLY A N 1
ATOM 1120 C CA . GLY A 1 132 ? 20.729 -20.370 40.151 1.00 52.38 132 GLY A CA 1
ATOM 1121 C C . GLY A 1 132 ? 20.926 -21.004 38.769 1.00 52.38 132 GLY A C 1
ATOM 1122 O O . GLY A 1 132 ? 22.032 -21.473 38.514 1.00 52.38 132 GLY A O 1
ATOM 1123 N N . LYS A 1 133 ? 19.954 -21.055 37.839 1.00 49.81 133 LYS A N 1
ATOM 1124 C CA . LYS A 1 133 ? 20.145 -21.851 36.588 1.00 49.81 133 LYS A CA 1
ATOM 1125 C C . LYS A 1 133 ? 19.800 -21.191 35.240 1.00 49.81 133 LYS A C 1
ATOM 1127 O O . LYS A 1 133 ? 19.616 -21.904 34.259 1.00 49.81 133 LYS A O 1
ATOM 1132 N N . ILE A 1 134 ? 19.781 -19.858 35.121 1.00 54.06 134 ILE A N 1
ATOM 1133 C CA . ILE A 1 134 ? 19.401 -19.182 33.849 1.00 54.06 134 ILE A CA 1
ATOM 1134 C C . ILE A 1 134 ? 20.597 -18.672 33.005 1.00 54.06 134 ILE A C 1
ATOM 1136 O O . ILE A 1 134 ? 20.445 -18.385 31.821 1.00 54.06 134 ILE A O 1
ATOM 1140 N N . LYS A 1 135 ? 21.836 -18.640 33.515 1.00 52.53 135 LYS A N 1
ATOM 1141 C CA . LYS A 1 135 ? 22.936 -17.920 32.826 1.00 52.53 135 LYS A CA 1
ATOM 1142 C C . LYS A 1 135 ? 23.717 -18.682 31.733 1.00 52.53 135 LYS A C 1
ATOM 1144 O O . LYS A 1 135 ? 24.589 -18.083 31.114 1.00 52.53 135 LYS A O 1
ATOM 1149 N N . LYS A 1 136 ? 23.443 -19.963 31.434 1.00 54.97 136 LYS A N 1
ATOM 1150 C CA . LYS A 1 136 ? 24.306 -20.758 30.516 1.00 54.97 136 LYS A CA 1
ATOM 1151 C C . LYS A 1 136 ? 23.821 -20.921 29.064 1.00 54.97 136 LYS A C 1
ATOM 1153 O O . LYS A 1 136 ? 24.624 -21.323 28.229 1.00 54.97 136 LYS A O 1
ATOM 1158 N N . LYS A 1 137 ? 22.577 -20.569 28.707 1.00 53.12 137 LYS A N 1
ATOM 1159 C CA . LYS A 1 137 ? 22.066 -20.768 27.327 1.00 53.12 137 LYS A CA 1
ATOM 1160 C C . LYS A 1 137 ? 22.336 -19.616 26.340 1.00 53.12 137 LYS A C 1
ATOM 1162 O O . LYS A 1 137 ? 22.282 -19.849 25.141 1.00 53.12 137 LYS A O 1
ATOM 1167 N N . ASN A 1 138 ? 22.731 -18.423 26.798 1.00 55.78 138 ASN A N 1
ATOM 1168 C CA . ASN A 1 138 ? 22.925 -17.262 25.906 1.00 55.78 138 ASN A CA 1
ATOM 1169 C C . ASN A 1 138 ? 24.338 -17.115 25.307 1.00 55.78 138 ASN A C 1
ATOM 1171 O O . ASN A 1 138 ? 24.528 -16.309 24.400 1.00 55.78 138 ASN A O 1
ATOM 1175 N N . LYS A 1 139 ? 25.340 -17.881 25.764 1.00 55.69 139 LYS A N 1
ATOM 1176 C CA . LYS A 1 139 ? 26.725 -17.722 25.273 1.00 55.69 139 LYS A CA 1
ATOM 1177 C C . LYS A 1 139 ? 26.966 -18.411 23.921 1.00 55.69 139 LYS A C 1
ATOM 1179 O O . LYS A 1 139 ? 27.779 -17.940 23.132 1.00 55.69 139 LYS A O 1
ATOM 1184 N N . TYR A 1 140 ? 26.237 -19.491 23.621 1.00 59.31 140 TYR A N 1
ATOM 1185 C CA . TYR A 1 140 ? 26.442 -20.275 22.394 1.00 59.31 140 TYR A CA 1
ATOM 1186 C C . TYR A 1 140 ? 25.915 -19.564 21.135 1.00 59.31 140 TYR A C 1
ATOM 1188 O O . TYR A 1 140 ? 26.498 -19.675 20.056 1.00 59.31 140 TYR A O 1
ATOM 1196 N N . ASP A 1 141 ? 24.852 -18.769 21.274 1.00 63.28 141 ASP A N 1
ATOM 1197 C CA . ASP A 1 141 ? 24.214 -18.100 20.134 1.00 63.28 141 ASP A CA 1
ATOM 1198 C C . ASP A 1 141 ? 25.053 -16.920 19.599 1.00 63.28 141 ASP A C 1
ATOM 1200 O O . ASP A 1 141 ? 25.095 -16.648 18.396 1.00 63.28 141 ASP A O 1
ATOM 1204 N N . TYR A 1 142 ? 25.842 -16.278 20.469 1.00 67.12 142 TYR A N 1
ATOM 1205 C CA . TYR A 1 142 ? 26.743 -15.191 20.077 1.00 67.12 142 TYR A CA 1
ATOM 1206 C C . TYR A 1 142 ? 27.861 -15.671 19.133 1.00 67.12 142 TYR A C 1
ATOM 1208 O O . TYR A 1 142 ? 28.142 -15.033 18.115 1.00 67.12 142 TYR A O 1
ATOM 1216 N N . HIS A 1 143 ? 28.459 -16.837 19.405 1.00 68.62 143 HIS A N 1
ATOM 1217 C CA . HIS A 1 143 ? 29.524 -17.387 18.558 1.00 68.62 143 HIS A CA 1
ATOM 1218 C C . HIS A 1 143 ? 29.004 -17.878 17.200 1.00 68.62 143 HIS A C 1
ATOM 1220 O O . HIS A 1 143 ? 29.679 -17.691 16.185 1.00 68.62 143 HIS A O 1
ATOM 1226 N N . ARG A 1 144 ? 27.775 -18.413 17.142 1.00 69.19 144 ARG A N 1
ATOM 1227 C CA . ARG A 1 144 ? 27.139 -18.816 15.876 1.00 69.19 144 ARG A CA 1
ATOM 1228 C C . ARG A 1 144 ? 26.854 -17.615 14.969 1.00 69.19 144 ARG A C 1
ATOM 1230 O O . ARG A 1 144 ? 27.052 -17.702 13.756 1.00 69.19 144 ARG A O 1
ATOM 1237 N N . LYS A 1 145 ? 26.433 -16.486 15.550 1.00 65.75 145 LYS A N 1
ATOM 1238 C CA . LYS A 1 145 ? 26.164 -15.245 14.806 1.00 65.75 145 LYS A CA 1
ATOM 1239 C C . LYS A 1 145 ? 27.455 -14.559 14.339 1.00 65.75 145 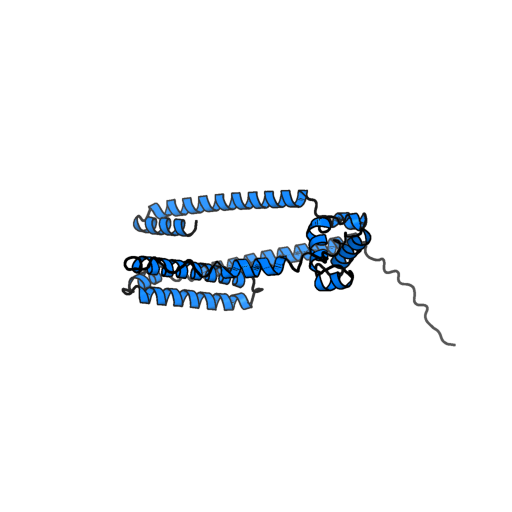LYS A C 1
ATOM 1241 O O . LYS A 1 145 ? 27.487 -14.039 13.227 1.00 65.75 145 LYS A O 1
ATOM 1246 N N . LYS A 1 146 ? 28.536 -14.634 15.130 1.00 66.00 146 LYS A N 1
ATOM 1247 C CA . LYS A 1 146 ? 29.845 -14.046 14.790 1.00 66.00 146 LYS A CA 1
ATOM 1248 C C . LYS A 1 146 ? 30.574 -14.805 13.670 1.00 66.00 146 LYS A C 1
ATOM 1250 O O . LYS A 1 146 ? 31.147 -14.161 12.797 1.00 66.00 146 LYS A O 1
ATOM 1255 N N . LYS A 1 147 ? 30.491 -16.145 13.621 1.00 61.94 147 LYS A N 1
ATOM 1256 C CA . LYS A 1 147 ? 31.167 -16.944 12.574 1.00 61.94 147 LYS A CA 1
ATOM 1257 C C . LYS A 1 147 ? 30.580 -16.728 11.169 1.00 61.94 147 LYS A C 1
ATOM 1259 O O . LYS A 1 147 ? 31.330 -16.657 10.209 1.00 61.94 147 LYS A O 1
ATOM 1264 N N . ARG A 1 148 ? 29.264 -16.499 11.042 1.00 61.41 148 ARG A N 1
ATOM 1265 C CA . ARG A 1 148 ? 28.624 -16.189 9.742 1.00 61.41 148 ARG A CA 1
ATOM 1266 C C . ARG A 1 148 ? 28.998 -14.818 9.164 1.00 61.41 148 ARG A C 1
ATOM 1268 O O . ARG A 1 148 ? 28.776 -14.585 7.983 1.00 61.41 148 ARG A O 1
ATOM 1275 N N . S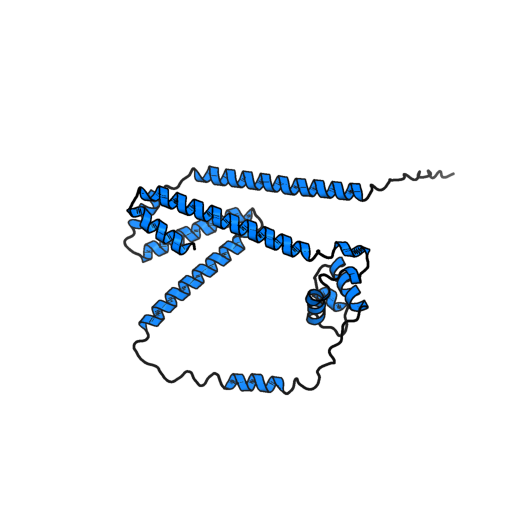ER A 1 149 ? 29.526 -13.908 9.981 1.00 60.41 149 SER A N 1
ATOM 1276 C CA . SER A 1 149 ? 29.879 -12.556 9.538 1.00 60.41 149 SER A CA 1
ATOM 1277 C C . SER A 1 149 ? 31.256 -12.477 8.877 1.00 60.41 149 SER A C 1
ATOM 1279 O O . SER A 1 149 ? 31.498 -11.518 8.148 1.00 60.41 149 SER A O 1
ATOM 1281 N N . PHE A 1 150 ? 32.159 -13.422 9.151 1.00 63.62 150 PHE A N 1
ATOM 1282 C CA . PHE A 1 150 ? 33.549 -13.324 8.697 1.00 63.62 150 PHE A CA 1
ATOM 1283 C C . PHE A 1 150 ? 33.704 -13.818 7.250 1.00 63.62 150 PHE A C 1
ATOM 1285 O O . PHE A 1 150 ? 34.277 -13.110 6.424 1.00 63.62 150 PHE A O 1
ATOM 1292 N N . ASP A 1 151 ? 33.046 -14.927 6.898 1.00 58.00 151 ASP A N 1
ATOM 1293 C CA . ASP A 1 151 ? 33.096 -15.493 5.538 1.00 58.00 151 ASP A CA 1
ATOM 1294 C C . ASP A 1 151 ? 32.239 -14.715 4.516 1.00 58.00 151 ASP A C 1
ATOM 1296 O O . ASP A 1 151 ? 32.402 -14.861 3.308 1.00 58.00 151 ASP A O 1
ATOM 1300 N N . ALA A 1 152 ? 31.343 -13.833 4.975 1.00 61.34 152 ALA A N 1
ATOM 1301 C CA . ALA A 1 152 ? 30.507 -12.987 4.113 1.00 61.34 152 ALA A CA 1
ATOM 1302 C C . ALA A 1 152 ? 31.204 -11.687 3.651 1.00 61.34 152 ALA A C 1
ATOM 1304 O O . ALA A 1 152 ? 30.587 -10.855 2.981 1.00 61.34 152 ALA A O 1
ATOM 1305 N N . SER A 1 153 ? 32.460 -11.466 4.048 1.00 58.66 153 SER A N 1
ATOM 1306 C CA . SER A 1 153 ? 33.121 -10.165 3.905 1.00 58.66 153 SER A CA 1
ATOM 1307 C C . SER A 1 153 ? 33.783 -9.918 2.544 1.00 58.66 153 SER A C 1
ATOM 1309 O O . SER A 1 153 ? 33.967 -8.753 2.204 1.00 58.66 153 SER A O 1
ATOM 1311 N N . ASN A 1 154 ? 34.057 -10.944 1.725 1.00 54.75 154 ASN A N 1
ATOM 1312 C CA . ASN A 1 154 ? 35.003 -10.784 0.607 1.00 54.75 154 ASN A CA 1
ATOM 1313 C C . ASN A 1 154 ? 34.427 -10.794 -0.822 1.00 54.75 154 ASN A C 1
ATOM 1315 O O . ASN A 1 154 ? 35.179 -10.734 -1.786 1.00 54.75 154 ASN A O 1
ATOM 1319 N N . THR A 1 155 ? 33.102 -10.817 -1.001 1.00 60.94 155 THR A N 1
ATOM 1320 C CA . THR A 1 155 ? 32.475 -10.689 -2.337 1.00 60.94 155 THR A CA 1
ATOM 1321 C C . THR A 1 155 ? 31.246 -9.782 -2.318 1.00 60.94 155 THR A C 1
ATOM 1323 O O . THR A 1 155 ? 30.208 -10.084 -2.912 1.00 60.94 155 THR A O 1
ATOM 1326 N N . LYS A 1 156 ? 31.332 -8.630 -1.636 1.00 62.44 156 LYS A N 1
ATOM 1327 C CA . LYS A 1 156 ? 30.320 -7.576 -1.796 1.00 62.44 156 LYS A CA 1
ATOM 1328 C C . LYS A 1 156 ? 30.383 -7.076 -3.238 1.00 62.44 156 LYS A C 1
ATOM 1330 O O . LYS A 1 156 ? 31.157 -6.177 -3.553 1.00 62.44 156 LYS A O 1
ATOM 1335 N N . LYS A 1 157 ? 29.581 -7.695 -4.112 1.00 68.00 157 LYS A N 1
ATOM 1336 C CA . LYS A 1 157 ? 29.368 -7.229 -5.482 1.00 68.00 157 LYS A CA 1
ATOM 1337 C C . LYS A 1 157 ? 29.079 -5.728 -5.408 1.00 68.00 157 LYS A C 1
ATOM 1339 O O . LYS A 1 157 ? 28.250 -5.340 -4.577 1.00 68.00 157 LYS A O 1
ATOM 1344 N N . PRO A 1 158 ? 29.769 -4.899 -6.209 1.00 73.19 158 PRO A N 1
ATOM 1345 C CA . PRO A 1 158 ? 29.582 -3.459 -6.173 1.00 73.19 158 PRO A CA 1
ATOM 1346 C C . PRO A 1 158 ? 28.091 -3.164 -6.295 1.00 73.19 158 PRO A C 1
ATOM 1348 O O . PRO A 1 158 ? 27.410 -3.713 -7.163 1.00 73.19 158 PRO A O 1
ATOM 1351 N N . THR A 1 159 ? 27.570 -2.365 -5.364 1.00 78.25 159 THR A N 1
ATOM 1352 C CA . THR A 1 159 ? 26.149 -2.035 -5.277 1.00 78.25 159 THR A CA 1
ATOM 1353 C C . THR A 1 159 ? 25.733 -1.372 -6.584 1.00 78.25 159 THR A C 1
ATOM 1355 O O . THR A 1 159 ? 25.988 -0.188 -6.800 1.00 78.25 159 THR A O 1
ATOM 1358 N N . GLN A 1 160 ? 25.146 -2.149 -7.492 1.00 84.88 160 GLN A N 1
ATOM 1359 C CA . GLN A 1 160 ? 24.856 -1.681 -8.838 1.00 84.88 160 GLN A CA 1
ATOM 1360 C C . GLN A 1 160 ? 23.793 -0.583 -8.750 1.00 84.88 160 GLN A C 1
ATOM 1362 O O . GLN A 1 160 ? 22.638 -0.855 -8.401 1.00 84.88 160 GLN A O 1
ATOM 1367 N N . LYS A 1 161 ? 24.183 0.661 -9.047 1.00 93.56 161 LYS A N 1
ATOM 1368 C CA . LYS A 1 161 ? 23.275 1.817 -9.082 1.00 93.56 161 LYS A CA 1
ATOM 1369 C C . LYS A 1 161 ? 22.228 1.619 -10.183 1.00 93.56 161 LYS A C 1
ATOM 1371 O O . LYS A 1 161 ? 22.476 0.891 -11.141 1.00 93.56 161 LYS A O 1
ATOM 1376 N N . PHE A 1 162 ? 21.039 2.185 -9.994 1.00 96.75 162 PHE A N 1
ATOM 1377 C CA . PHE A 1 162 ? 19.987 2.156 -11.010 1.00 96.75 162 PHE A CA 1
ATOM 1378 C C . PHE A 1 162 ? 20.215 3.273 -12.026 1.00 96.75 162 PHE A C 1
ATOM 1380 O O . PHE A 1 162 ? 20.447 4.415 -11.620 1.00 96.75 162 PHE A O 1
ATOM 1387 N N . ALA A 1 163 ? 20.169 2.936 -13.313 1.00 96.81 163 ALA A N 1
ATOM 1388 C CA . ALA A 1 163 ? 20.186 3.914 -14.396 1.00 96.81 163 ALA A CA 1
ATOM 1389 C C . ALA A 1 163 ? 18.789 4.527 -14.605 1.00 96.81 163 ALA A C 1
ATOM 1391 O O . ALA A 1 163 ? 17.777 3.927 -14.245 1.00 96.81 163 ALA A O 1
ATOM 1392 N N . LEU A 1 164 ? 18.723 5.702 -15.240 1.00 96.69 164 LEU A N 1
ATOM 1393 C CA . LEU A 1 164 ? 17.444 6.360 -15.545 1.00 96.69 164 LEU A CA 1
ATOM 1394 C C . LEU A 1 164 ? 16.555 5.513 -16.468 1.00 96.69 164 LEU A C 1
ATOM 1396 O O . LEU A 1 164 ? 15.341 5.484 -16.289 1.00 96.69 164 LEU A O 1
ATOM 1400 N N . GLU A 1 165 ? 17.151 4.778 -17.409 1.00 97.62 165 GLU A N 1
ATOM 1401 C CA . GLU A 1 165 ? 16.413 3.864 -18.288 1.00 97.62 165 GLU A CA 1
ATOM 1402 C C . GLU A 1 165 ? 15.817 2.678 -17.518 1.00 97.62 165 GLU A C 1
ATOM 1404 O O . GLU A 1 165 ? 14.684 2.272 -17.775 1.00 97.62 165 GLU A O 1
ATOM 1409 N N . GLU A 1 166 ? 16.526 2.173 -16.501 1.00 97.88 166 GLU A N 1
ATOM 1410 C CA . GLU A 1 166 ? 15.978 1.146 -15.612 1.00 97.88 166 GLU A CA 1
ATOM 1411 C C . GLU A 1 166 ? 14.793 1.697 -14.806 1.00 97.88 166 GLU A C 1
ATOM 1413 O O . GLU A 1 166 ? 13.775 1.021 -14.670 1.00 97.88 166 GLU A O 1
ATOM 1418 N N . ASP A 1 167 ? 14.888 2.932 -14.306 1.00 98.00 167 ASP A N 1
ATOM 1419 C CA . ASP A 1 167 ? 13.807 3.578 -13.555 1.00 98.00 167 ASP A CA 1
ATOM 1420 C C . ASP A 1 167 ? 12.548 3.791 -14.415 1.00 98.00 167 ASP A C 1
ATOM 1422 O O . ASP A 1 167 ? 11.437 3.485 -13.964 1.00 98.00 167 ASP A O 1
ATOM 1426 N N . LYS A 1 168 ? 12.714 4.245 -15.668 1.00 97.69 168 LYS A N 1
ATOM 1427 C CA . LYS A 1 168 ? 11.619 4.339 -16.651 1.00 97.69 168 LYS A CA 1
ATOM 1428 C C . LYS A 1 168 ? 10.967 2.977 -16.875 1.00 97.69 168 LYS A C 1
ATOM 1430 O O . LYS A 1 168 ? 9.743 2.868 -16.812 1.00 97.69 168 LYS A O 1
ATOM 1435 N N . LEU A 1 169 ? 11.772 1.931 -17.069 1.00 98.19 169 LEU A N 1
ATOM 1436 C CA . LEU A 1 169 ? 11.267 0.578 -17.293 1.00 98.19 169 LEU A CA 1
ATOM 1437 C C . LEU A 1 169 ? 10.493 0.045 -16.076 1.00 98.19 169 LEU A C 1
ATOM 1439 O O . LEU A 1 169 ? 9.434 -0.562 -16.242 1.00 98.19 169 LEU A O 1
ATOM 1443 N N . ILE A 1 170 ? 10.965 0.303 -14.847 1.00 98.31 170 ILE A N 1
ATOM 1444 C CA . ILE A 1 170 ? 10.232 -0.067 -13.622 1.00 98.31 170 ILE A CA 1
ATOM 1445 C C . ILE A 1 170 ? 8.857 0.604 -13.616 1.00 98.31 170 ILE A C 1
ATOM 1447 O O . ILE A 1 170 ? 7.853 -0.074 -13.393 1.00 98.31 170 ILE A O 1
ATOM 1451 N N . LEU A 1 171 ? 8.799 1.915 -13.866 1.00 97.75 171 LEU A N 1
ATOM 1452 C CA . LEU A 1 171 ? 7.544 2.669 -13.859 1.00 97.75 171 LEU A CA 1
ATOM 1453 C C . LEU A 1 171 ? 6.574 2.188 -14.946 1.00 97.75 171 LEU A C 1
ATOM 1455 O O . LEU A 1 171 ? 5.400 1.974 -14.645 1.00 97.75 171 LEU A O 1
ATOM 1459 N N . GLN A 1 172 ? 7.055 1.935 -16.167 1.00 97.75 172 GLN A N 1
ATOM 1460 C CA . GLN A 1 172 ? 6.238 1.385 -17.257 1.00 97.75 172 GLN A CA 1
ATOM 1461 C C . GLN A 1 172 ? 5.663 0.009 -16.910 1.00 97.75 172 GLN A C 1
ATOM 1463 O O . GLN A 1 172 ? 4.472 -0.239 -17.093 1.00 97.75 172 GLN A O 1
ATOM 1468 N N . LEU A 1 173 ? 6.482 -0.894 -16.363 1.00 98.31 173 LEU A N 1
ATOM 1469 C CA . LEU A 1 173 ? 6.020 -2.229 -15.981 1.00 98.31 173 LEU A CA 1
ATOM 1470 C C . LEU A 1 173 ? 5.019 -2.183 -14.817 1.00 98.31 173 LEU A C 1
ATOM 1472 O O . LEU A 1 173 ? 4.069 -2.968 -14.803 1.00 98.31 173 LEU A O 1
ATOM 1476 N N . VAL A 1 174 ? 5.195 -1.258 -13.865 1.00 97.88 174 VAL A N 1
ATOM 1477 C CA . VAL A 1 174 ? 4.215 -1.025 -12.791 1.00 97.88 174 VAL A CA 1
ATOM 1478 C C . VAL A 1 174 ? 2.909 -0.461 -13.348 1.00 97.88 174 VAL A C 1
ATOM 1480 O O . VAL A 1 174 ? 1.849 -0.898 -12.907 1.00 97.88 174 VAL A O 1
ATOM 1483 N N . LEU A 1 175 ? 2.962 0.451 -14.322 1.00 96.12 175 LEU A N 1
ATOM 1484 C CA . LEU A 1 175 ? 1.772 0.988 -14.988 1.00 96.12 175 LEU A CA 1
ATOM 1485 C C . LEU A 1 175 ? 0.996 -0.122 -15.719 1.00 96.12 175 LEU A C 1
ATOM 1487 O O . LEU A 1 175 ? -0.218 -0.227 -15.580 1.00 96.12 175 LEU A O 1
ATOM 1491 N N . ASN A 1 176 ? 1.711 -0.991 -16.439 1.00 97.19 176 ASN A N 1
ATOM 1492 C CA . ASN A 1 176 ? 1.109 -2.022 -17.287 1.00 97.19 176 ASN A CA 1
ATOM 1493 C C . ASN A 1 176 ? 0.595 -3.241 -16.500 1.00 97.19 176 ASN A C 1
ATOM 1495 O O . ASN A 1 176 ? -0.442 -3.809 -16.834 1.00 97.19 176 ASN A O 1
ATOM 1499 N N . VAL A 1 177 ? 1.329 -3.693 -15.475 1.00 97.50 177 VAL A N 1
ATOM 1500 C CA . VAL A 1 177 ? 1.065 -4.973 -14.778 1.00 97.50 177 VAL A CA 1
ATOM 1501 C C . VAL A 1 177 ? 0.644 -4.775 -13.311 1.00 97.50 177 VAL A C 1
ATOM 1503 O O . VAL A 1 177 ? 0.165 -5.715 -12.659 1.00 97.50 177 VAL A O 1
ATOM 1506 N N . GLY A 1 178 ? 0.809 -3.564 -12.774 1.00 96.25 178 GLY A N 1
ATOM 1507 C CA . GLY A 1 178 ? 0.667 -3.240 -11.355 1.00 96.25 178 GLY A CA 1
ATOM 1508 C C . GLY A 1 178 ? 1.944 -3.527 -10.546 1.00 96.25 178 GLY A C 1
ATOM 1509 O O . GLY A 1 178 ? 2.952 -3.973 -11.095 1.00 96.25 178 GLY A O 1
ATOM 1510 N N . PRO A 1 179 ? 1.924 -3.356 -9.209 1.00 96.69 179 PRO A N 1
ATOM 1511 C CA . PRO A 1 179 ? 3.079 -3.554 -8.319 1.00 96.69 179 PRO A CA 1
ATOM 1512 C C . PRO A 1 179 ? 3.432 -5.043 -8.085 1.00 96.69 179 PRO A C 1
ATOM 1514 O O . PRO A 1 179 ? 3.771 -5.474 -6.979 1.00 96.69 179 PRO A O 1
ATOM 1517 N N . LYS A 1 180 ? 3.360 -5.872 -9.133 1.00 98.06 180 LYS A N 1
ATOM 1518 C CA . LYS A 1 180 ? 3.679 -7.307 -9.118 1.00 98.06 180 LYS A CA 1
ATOM 1519 C C . LYS A 1 180 ? 5.179 -7.516 -9.340 1.00 98.06 180 LYS A C 1
ATOM 1521 O O . LYS A 1 180 ? 5.601 -8.066 -10.357 1.00 98.06 180 LYS A O 1
ATOM 1526 N N . PHE A 1 181 ? 5.999 -7.105 -8.370 1.00 97.94 181 PHE A N 1
ATOM 1527 C CA . PHE A 1 181 ? 7.465 -7.078 -8.505 1.00 97.94 181 PHE A CA 1
ATOM 1528 C C . PHE A 1 181 ? 8.101 -8.433 -8.859 1.00 97.94 181 PHE A C 1
ATOM 1530 O O . PHE A 1 181 ? 9.138 -8.467 -9.516 1.00 97.94 181 PHE A O 1
ATOM 1537 N N . GLN A 1 182 ? 7.468 -9.556 -8.501 1.00 98.06 182 GLN A N 1
ATOM 1538 C CA . GLN A 1 182 ? 7.926 -10.886 -8.922 1.00 98.06 182 GLN A CA 1
ATOM 1539 C C . GLN A 1 182 ? 7.936 -11.069 -10.447 1.00 98.06 182 GLN A C 1
ATOM 1541 O O . GLN A 1 182 ? 8.789 -11.786 -10.958 1.00 98.06 182 GLN A O 1
ATOM 1546 N N . LYS A 1 183 ? 7.034 -10.416 -11.186 1.00 98.19 183 LYS A N 1
ATOM 1547 C CA . LYS A 1 183 ? 7.067 -10.412 -12.655 1.00 98.19 183 LYS A CA 1
ATOM 1548 C C . LYS A 1 183 ? 8.057 -9.370 -13.172 1.00 98.19 183 LYS A C 1
ATOM 1550 O O . LYS A 1 183 ? 8.894 -9.691 -14.001 1.00 98.19 183 LYS A O 1
ATOM 1555 N N . ILE A 1 184 ? 8.020 -8.170 -12.595 1.00 98.31 184 ILE A N 1
ATOM 1556 C CA . ILE A 1 184 ? 8.837 -7.020 -13.016 1.00 98.31 184 ILE A CA 1
ATOM 1557 C C . ILE A 1 184 ? 10.338 -7.312 -12.911 1.00 98.31 184 ILE A C 1
ATOM 1559 O O . ILE A 1 184 ? 11.077 -7.038 -13.848 1.00 98.31 184 ILE A O 1
ATOM 1563 N N . HIS A 1 185 ? 10.806 -7.902 -11.805 1.00 98.12 185 HIS A N 1
ATOM 1564 C CA . HIS A 1 185 ? 12.246 -8.097 -11.592 1.00 98.12 185 HIS A CA 1
ATOM 1565 C C . HIS A 1 185 ? 12.903 -9.030 -12.622 1.00 98.12 185 HIS A C 1
ATOM 1567 O O . HIS A 1 185 ? 14.111 -8.951 -12.809 1.00 98.12 185 HIS A O 1
ATOM 1573 N N . LYS A 1 186 ? 12.124 -9.872 -13.320 1.00 98.12 186 LYS A N 1
ATOM 1574 C CA . LYS A 1 186 ? 12.638 -10.748 -14.384 1.00 98.12 186 LYS A CA 1
ATOM 1575 C C . LYS A 1 186 ? 13.224 -9.959 -15.562 1.00 98.12 186 LYS A C 1
ATOM 1577 O O . LYS A 1 186 ? 14.026 -10.510 -16.302 1.00 98.12 186 LYS A O 1
ATOM 1582 N N . HIS A 1 187 ? 12.858 -8.683 -15.703 1.00 97.94 187 HIS A N 1
ATOM 1583 C CA . HIS A 1 187 ? 13.379 -7.777 -16.728 1.00 97.94 187 HIS A CA 1
ATOM 1584 C C . HIS A 1 187 ? 14.692 -7.073 -16.327 1.00 97.94 187 HIS A C 1
ATOM 1586 O O . HIS A 1 187 ? 15.245 -6.341 -17.138 1.00 97.94 187 HIS A O 1
ATOM 1592 N N . PHE A 1 188 ? 15.202 -7.277 -15.103 1.00 96.94 188 PHE A N 1
ATOM 1593 C CA . PHE A 1 188 ? 16.396 -6.595 -14.580 1.00 96.94 188 PHE A CA 1
ATOM 1594 C C . PHE A 1 188 ? 17.493 -7.604 -14.208 1.00 96.94 188 PHE A C 1
ATOM 1596 O O . PHE A 1 188 ? 17.642 -7.950 -13.028 1.00 96.94 188 PHE A O 1
ATOM 1603 N N . PRO A 1 189 ? 18.272 -8.107 -15.185 1.00 94.81 189 PRO A N 1
ATOM 1604 C CA . PRO A 1 189 ? 19.350 -9.047 -14.902 1.00 94.81 189 PRO A CA 1
ATOM 1605 C C . PRO A 1 189 ? 20.388 -8.408 -13.970 1.00 94.81 189 PRO A C 1
ATOM 1607 O O . PRO A 1 189 ? 20.764 -7.249 -14.115 1.00 94.81 189 PRO A O 1
ATOM 1610 N N . GLY A 1 190 ? 20.831 -9.161 -12.963 1.00 93.19 190 GLY A N 1
ATOM 1611 C CA . GLY A 1 190 ? 21.790 -8.676 -11.962 1.00 93.19 190 GLY A CA 1
ATOM 1612 C C . GLY A 1 190 ? 21.182 -7.862 -10.812 1.00 93.19 190 GLY A C 1
ATOM 1613 O O . GLY A 1 190 ? 21.861 -7.638 -9.809 1.00 93.19 190 GLY A O 1
ATOM 1614 N N . LYS A 1 191 ? 19.895 -7.493 -10.876 1.00 96.12 191 LYS A N 1
ATOM 1615 C CA . LYS A 1 191 ? 19.181 -6.848 -9.764 1.00 96.12 191 LYS A CA 1
ATOM 1616 C C . LYS A 1 191 ? 18.302 -7.861 -9.046 1.00 96.12 191 LYS A C 1
ATOM 1618 O O . LYS A 1 191 ? 17.575 -8.642 -9.652 1.00 96.12 191 LYS A O 1
ATOM 1623 N N . THR A 1 192 ? 18.326 -7.835 -7.718 1.00 96.00 192 THR A N 1
ATOM 1624 C CA . THR A 1 192 ? 17.421 -8.682 -6.933 1.00 96.00 192 THR A CA 1
ATOM 1625 C C . THR A 1 192 ? 16.018 -8.075 -6.878 1.00 96.00 192 THR A C 1
ATOM 1627 O O . THR A 1 192 ? 15.844 -6.855 -6.940 1.00 96.00 192 THR A O 1
ATOM 1630 N N . LEU A 1 193 ? 15.005 -8.920 -6.667 1.00 97.62 193 LEU A N 1
ATOM 1631 C CA . LEU A 1 193 ? 13.619 -8.498 -6.431 1.00 97.62 193 LEU A CA 1
ATOM 1632 C C . LEU A 1 193 ? 13.513 -7.392 -5.364 1.00 97.62 193 LEU A C 1
ATOM 1634 O O . LEU A 1 193 ? 12.771 -6.424 -5.529 1.00 97.62 193 LEU A O 1
ATOM 1638 N N . ALA A 1 194 ? 14.276 -7.530 -4.276 1.00 96.56 194 ALA A N 1
ATOM 1639 C CA . ALA A 1 194 ? 14.300 -6.563 -3.185 1.00 96.56 194 ALA A CA 1
ATOM 1640 C C . ALA A 1 194 ? 14.858 -5.202 -3.627 1.00 96.56 194 ALA A C 1
ATOM 1642 O O . ALA A 1 194 ? 14.322 -4.173 -3.223 1.00 96.56 194 ALA A O 1
ATOM 1643 N N . MET A 1 195 ? 15.887 -5.180 -4.482 1.00 96.38 195 MET A N 1
ATOM 1644 C CA . MET A 1 195 ? 16.450 -3.935 -5.017 1.00 96.38 195 MET A CA 1
ATOM 1645 C C . MET A 1 195 ? 15.427 -3.182 -5.866 1.00 96.38 195 MET A C 1
ATOM 1647 O O . MET A 1 195 ? 15.224 -1.995 -5.633 1.00 96.38 195 MET A O 1
ATOM 1651 N N . VAL A 1 196 ? 14.744 -3.872 -6.787 1.00 97.81 196 VAL A N 1
ATOM 1652 C CA . VAL A 1 196 ? 13.716 -3.269 -7.657 1.00 97.81 196 VAL A CA 1
ATOM 1653 C C . VAL A 1 196 ? 12.542 -2.740 -6.828 1.00 97.81 196 VAL A C 1
ATOM 1655 O O . VAL A 1 196 ? 12.122 -1.595 -6.991 1.00 97.81 196 VAL A O 1
ATOM 1658 N N . LYS A 1 197 ? 12.058 -3.539 -5.867 1.00 97.75 197 LYS A N 1
ATOM 1659 C CA . LYS A 1 197 ? 10.979 -3.136 -4.954 1.00 97.75 197 LYS A CA 1
ATOM 1660 C C . LYS A 1 197 ? 11.368 -1.901 -4.134 1.00 97.75 197 LYS A C 1
ATOM 1662 O O . LYS A 1 197 ? 10.605 -0.940 -4.065 1.00 97.75 197 LYS A O 1
ATOM 1667 N N . ASN A 1 198 ? 12.561 -1.906 -3.537 1.00 96.94 198 ASN A N 1
ATOM 1668 C CA . ASN A 1 198 ? 13.056 -0.781 -2.744 1.00 96.94 198 ASN A CA 1
ATOM 1669 C C . ASN A 1 198 ? 13.260 0.468 -3.600 1.00 96.94 198 ASN A C 1
ATOM 1671 O O . ASN A 1 198 ? 12.925 1.561 -3.148 1.00 96.94 198 ASN A O 1
ATOM 1675 N N . ARG A 1 199 ? 13.770 0.311 -4.828 1.00 97.44 199 ARG A N 1
ATOM 1676 C CA . ARG A 1 199 ? 13.934 1.416 -5.775 1.00 97.44 199 ARG A CA 1
ATOM 1677 C C . ARG A 1 199 ? 12.594 2.083 -6.058 1.00 97.44 199 ARG A C 1
ATOM 1679 O O . ARG A 1 199 ? 12.492 3.298 -5.907 1.00 97.44 199 ARG A O 1
ATOM 1686 N N . TYR A 1 200 ? 11.565 1.288 -6.350 1.00 97.69 200 TYR A N 1
ATOM 1687 C CA . TYR A 1 200 ? 10.222 1.802 -6.589 1.00 97.69 200 TYR A CA 1
ATOM 1688 C C . TYR A 1 200 ? 9.662 2.564 -5.381 1.00 97.69 200 TYR A C 1
ATOM 1690 O O . TYR A 1 200 ? 9.357 3.747 -5.498 1.00 97.69 200 TYR A O 1
ATOM 1698 N N . TYR A 1 201 ? 9.572 1.928 -4.208 1.00 96.19 201 TYR A N 1
ATOM 1699 C CA . TYR A 1 201 ? 8.916 2.551 -3.051 1.00 96.19 201 TYR A CA 1
ATOM 1700 C C . TYR A 1 201 ? 9.668 3.755 -2.484 1.00 96.19 201 TYR A C 1
ATOM 1702 O O . TYR A 1 201 ? 9.018 4.662 -1.972 1.00 96.19 201 TYR A O 1
ATOM 1710 N N . LYS A 1 202 ? 11.006 3.764 -2.550 1.00 94.69 202 LYS A N 1
ATOM 1711 C CA . LYS A 1 202 ? 11.805 4.872 -2.008 1.00 94.69 202 LYS A CA 1
ATOM 1712 C C . LYS A 1 202 ? 11.946 6.044 -2.970 1.00 94.69 202 LYS A C 1
ATOM 1714 O O . LYS A 1 202 ? 12.027 7.170 -2.501 1.00 94.69 202 LYS A O 1
ATOM 1719 N N . TYR A 1 203 ? 12.028 5.788 -4.277 1.00 95.25 203 TYR A N 1
ATOM 1720 C CA . TYR A 1 203 ? 12.429 6.821 -5.236 1.00 95.25 203 TYR A CA 1
ATOM 1721 C C . TYR A 1 203 ? 11.437 7.047 -6.372 1.00 95.25 203 TYR A C 1
ATOM 1723 O O . TYR A 1 203 ? 11.345 8.174 -6.837 1.00 95.25 203 TYR A O 1
ATOM 1731 N N . LEU A 1 204 ? 10.712 6.025 -6.838 1.00 95.56 204 LEU A N 1
ATOM 1732 C CA . LEU A 1 204 ? 9.929 6.141 -8.078 1.00 95.56 204 LEU A CA 1
ATOM 1733 C C . LEU A 1 204 ? 8.428 6.308 -7.859 1.00 95.56 204 LEU A C 1
ATOM 1735 O O . LEU A 1 204 ? 7.762 6.879 -8.712 1.00 95.56 204 LEU A O 1
ATOM 1739 N N . ARG A 1 205 ? 7.883 5.849 -6.725 1.00 93.94 205 ARG A N 1
ATOM 1740 C CA . ARG A 1 205 ? 6.431 5.806 -6.467 1.00 93.94 205 ARG A CA 1
ATOM 1741 C C . ARG A 1 205 ? 5.714 7.139 -6.718 1.00 93.94 205 ARG A C 1
ATOM 1743 O O . ARG A 1 205 ? 4.556 7.123 -7.124 1.00 93.94 205 ARG A O 1
ATOM 1750 N N . TYR A 1 206 ? 6.400 8.253 -6.478 1.00 92.25 206 TYR A N 1
ATOM 1751 C CA . TYR A 1 206 ? 5.863 9.608 -6.624 1.00 92.25 206 TYR A CA 1
ATOM 1752 C C . TYR A 1 206 ? 6.567 10.421 -7.715 1.00 92.25 206 TYR A C 1
ATOM 1754 O O . TYR A 1 206 ? 6.318 11.614 -7.834 1.00 92.25 206 TYR A O 1
ATOM 1762 N N . ARG A 1 207 ? 7.447 9.788 -8.501 1.00 93.00 207 ARG A N 1
ATOM 1763 C CA . ARG A 1 207 ? 8.279 10.457 -9.507 1.00 93.00 207 ARG A CA 1
ATOM 1764 C C . ARG A 1 207 ? 7.887 10.079 -10.932 1.00 93.00 207 ARG A C 1
ATOM 1766 O O . ARG A 1 207 ? 8.698 9.568 -11.707 1.00 93.00 207 ARG A O 1
ATOM 1773 N N . TRP A 1 208 ? 6.617 10.283 -11.275 1.00 93.38 208 TRP A N 1
ATOM 1774 C CA . TRP A 1 208 ? 6.097 9.948 -12.606 1.00 93.38 208 TRP A CA 1
ATOM 1775 C C . TRP A 1 208 ? 6.609 10.884 -13.705 1.00 93.38 208 TRP A C 1
ATOM 1777 O O . TRP A 1 208 ? 6.521 10.534 -14.882 1.00 93.38 208 TRP A O 1
ATOM 1787 N N . GLU A 1 209 ? 7.231 12.014 -13.349 1.00 93.25 209 GLU A N 1
ATOM 1788 C CA . GLU A 1 209 ? 7.885 12.918 -14.301 1.00 93.25 209 GLU A CA 1
ATOM 1789 C C . GLU A 1 209 ? 9.003 12.238 -15.104 1.00 93.25 209 GLU A C 1
ATOM 1791 O O . GLU A 1 209 ? 9.306 12.668 -16.215 1.00 93.25 209 GLU A O 1
ATOM 1796 N N . ILE A 1 210 ? 9.565 11.138 -14.589 1.00 93.44 210 ILE A N 1
ATOM 1797 C CA . ILE A 1 210 ? 10.591 10.335 -15.269 1.00 93.44 210 ILE A CA 1
ATOM 1798 C C . ILE A 1 210 ? 10.053 9.710 -16.573 1.00 93.44 210 ILE A C 1
ATOM 1800 O O . ILE A 1 210 ? 10.822 9.494 -17.510 1.00 93.44 210 ILE A O 1
ATOM 1804 N N . LEU A 1 211 ? 8.739 9.457 -16.667 1.00 94.12 211 LEU A N 1
ATOM 1805 C CA . LEU A 1 211 ? 8.086 8.953 -17.885 1.00 94.12 211 LEU A CA 1
ATOM 1806 C C . LEU A 1 211 ? 7.667 10.056 -18.871 1.00 94.12 211 LEU A C 1
ATOM 1808 O O . LEU A 1 211 ? 7.230 9.745 -19.979 1.00 94.12 211 LEU A O 1
ATOM 1812 N N . GLY A 1 212 ? 7.793 11.329 -18.492 1.00 93.00 212 GLY A N 1
ATOM 1813 C CA . GLY A 1 212 ? 7.413 12.480 -19.310 1.00 93.00 212 GLY A CA 1
ATOM 1814 C C . GLY A 1 212 ? 6.138 13.191 -18.845 1.00 93.00 212 GLY A C 1
ATOM 1815 O O . GLY A 1 212 ? 5.439 12.764 -17.925 1.00 93.00 212 GLY A O 1
ATOM 1816 N N . GLN A 1 213 ? 5.832 14.312 -19.504 1.00 90.06 213 GLN A N 1
ATOM 1817 C CA . GLN A 1 213 ? 4.787 15.259 -19.082 1.00 90.06 213 GLN A CA 1
ATOM 1818 C C . GLN A 1 213 ? 3.382 14.643 -19.026 1.00 90.06 213 GLN A C 1
ATOM 1820 O O . GLN A 1 213 ? 2.589 14.993 -18.153 1.00 90.06 213 GLN A O 1
ATOM 1825 N N . ASN A 1 214 ? 3.099 13.670 -19.895 1.00 90.81 214 ASN A N 1
ATOM 1826 C CA . ASN A 1 214 ? 1.789 13.019 -19.994 1.00 90.81 214 ASN A CA 1
ATOM 1827 C C . ASN A 1 214 ? 1.378 12.287 -18.704 1.00 90.81 214 ASN A C 1
ATOM 1829 O O . ASN A 1 214 ? 0.188 12.098 -18.463 1.00 90.81 214 ASN A O 1
ATOM 1833 N N . TYR A 1 215 ? 2.339 11.920 -17.852 1.00 89.62 215 TYR A N 1
ATOM 1834 C CA . TYR A 1 215 ? 2.104 11.153 -16.625 1.00 89.62 215 TYR A CA 1
ATOM 1835 C C . TYR A 1 215 ? 2.142 11.999 -15.350 1.00 89.62 215 TYR A C 1
ATOM 1837 O O . TYR A 1 215 ? 1.931 11.460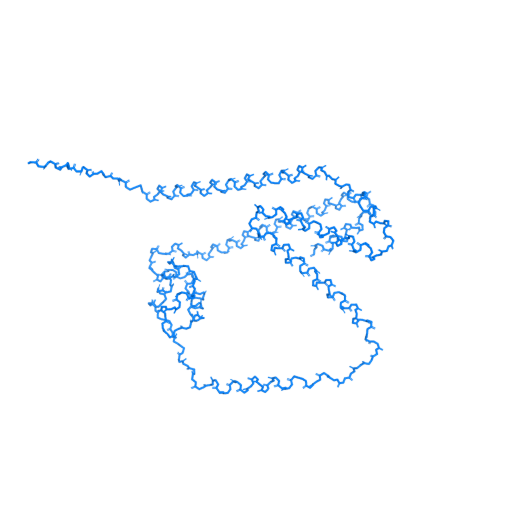 -14.267 1.00 89.62 215 TYR A O 1
ATOM 1845 N N . LYS A 1 216 ? 2.349 13.321 -15.451 1.00 84.25 216 LYS A N 1
ATOM 1846 C CA . LYS A 1 216 ? 2.395 14.211 -14.276 1.00 84.25 216 LYS A CA 1
ATOM 1847 C C . LYS A 1 216 ? 1.146 14.134 -13.402 1.00 84.25 216 LYS A C 1
ATOM 1849 O O . LYS A 1 216 ? 1.245 14.266 -12.192 1.00 84.25 216 LYS A O 1
ATOM 1854 N N . HIS A 1 217 ? -0.014 13.889 -14.002 1.00 82.94 217 HIS A N 1
ATOM 1855 C CA . HIS A 1 217 ? -1.281 13.771 -13.281 1.00 82.94 217 HIS A CA 1
ATOM 1856 C C . HIS A 1 217 ? -1.369 12.525 -12.377 1.00 82.94 217 HIS A C 1
ATOM 1858 O O . HIS A 1 217 ? -2.230 12.476 -11.506 1.00 82.94 217 HIS A O 1
ATOM 1864 N N . LEU A 1 218 ? -0.512 11.513 -12.582 1.00 84.50 218 LEU A N 1
ATOM 1865 C CA . LEU A 1 218 ? -0.436 10.321 -11.724 1.00 84.50 218 LEU A CA 1
ATOM 1866 C C . LEU A 1 218 ? 0.425 10.551 -10.478 1.00 84.50 218 LEU A C 1
ATOM 1868 O O . LEU A 1 218 ? 0.370 9.761 -9.531 1.00 84.50 218 LEU A O 1
ATOM 1872 N N . SER A 1 219 ? 1.220 11.622 -10.462 1.00 81.50 219 SER A N 1
ATOM 1873 C CA . SER A 1 219 ? 1.874 12.093 -9.250 1.00 81.50 219 SER A CA 1
ATOM 1874 C C . SER A 1 219 ? 0.797 12.633 -8.322 1.00 81.50 219 SER A C 1
ATOM 1876 O O . SER A 1 219 ? 0.195 13.666 -8.597 1.00 81.50 219 SER A O 1
ATOM 1878 N N . ILE A 1 220 ? 0.537 11.919 -7.227 1.00 73.75 220 ILE A N 1
ATOM 1879 C CA . ILE A 1 220 ? -0.309 12.438 -6.152 1.00 73.75 220 ILE A CA 1
ATOM 1880 C C . ILE A 1 220 ? 0.380 13.712 -5.640 1.00 73.75 220 ILE A C 1
ATOM 1882 O O . ILE A 1 220 ? 1.539 13.613 -5.225 1.00 73.75 220 ILE A O 1
ATOM 1886 N N . PRO A 1 221 ? -0.274 14.887 -5.689 1.00 74.50 221 PRO A N 1
ATOM 1887 C CA . PRO A 1 221 ? 0.281 16.099 -5.102 1.00 74.50 221 PRO A CA 1
ATOM 1888 C C . PRO A 1 221 ? 0.564 15.838 -3.624 1.00 74.50 221 PRO A C 1
ATOM 1890 O O . PRO A 1 221 ? -0.297 15.293 -2.933 1.00 74.50 221 PRO A O 1
ATOM 1893 N N . GLN A 1 222 ? 1.756 16.192 -3.143 1.00 69.19 222 GLN A N 1
ATOM 1894 C CA . GLN A 1 222 ? 2.124 16.035 -1.731 1.00 69.19 222 GLN A CA 1
ATOM 1895 C C . GLN A 1 222 ? 1.051 16.671 -0.822 1.00 69.19 222 GLN A C 1
ATOM 1897 O O . GLN A 1 222 ? 0.595 16.048 0.138 1.00 69.19 222 GLN A O 1
ATOM 1902 N N . ASP A 1 223 ? 0.543 17.830 -1.242 1.00 71.75 223 ASP A N 1
ATOM 1903 C CA . ASP A 1 223 ? -0.518 18.612 -0.602 1.00 71.75 223 ASP A CA 1
ATOM 1904 C C . ASP A 1 223 ? -1.829 17.824 -0.442 1.00 71.75 223 ASP A C 1
ATOM 1906 O O . ASP A 1 223 ? -2.603 18.054 0.484 1.00 71.75 223 ASP A O 1
ATOM 1910 N N . SER A 1 224 ? -2.097 16.841 -1.309 1.00 75.81 224 SER A N 1
ATOM 1911 C CA . SER A 1 224 ? -3.284 15.990 -1.183 1.00 75.81 224 SER A CA 1
ATOM 1912 C C . SER A 1 224 ? -3.220 15.087 0.049 1.00 75.81 224 SER A C 1
ATOM 1914 O O . SER A 1 224 ? -4.271 14.692 0.550 1.00 75.81 224 SER A O 1
ATOM 1916 N N . TYR A 1 225 ? -2.025 14.725 0.525 1.00 75.62 225 TYR A N 1
ATOM 1917 C CA . TYR A 1 225 ? -1.878 13.855 1.693 1.00 75.62 225 TYR A CA 1
ATOM 1918 C C . TYR A 1 225 ? -2.018 14.637 2.999 1.00 75.62 225 TYR A C 1
ATOM 1920 O O . TYR A 1 225 ? -2.635 14.144 3.941 1.00 75.62 225 TYR A O 1
ATOM 1928 N N . GLU A 1 226 ? -1.490 15.861 3.035 1.00 76.62 226 GLU A N 1
ATOM 1929 C CA . GLU A 1 226 ? -1.649 16.769 4.176 1.00 76.62 226 GLU A CA 1
ATOM 1930 C C . GLU A 1 226 ? -3.124 17.124 4.370 1.00 76.62 226 GLU A C 1
ATOM 1932 O O . GLU A 1 226 ? -3.659 16.884 5.449 1.00 76.62 226 GLU A O 1
ATOM 1937 N N . ASN A 1 227 ? -3.823 17.500 3.292 1.00 86.44 227 ASN A N 1
ATOM 1938 C CA . ASN A 1 227 ? -5.264 17.761 3.335 1.00 86.44 227 ASN A CA 1
ATOM 1939 C C . ASN A 1 227 ? -6.084 16.545 3.811 1.00 86.44 227 ASN A C 1
ATOM 1941 O O . ASN A 1 227 ? -7.021 16.694 4.591 1.00 86.44 227 ASN A O 1
ATOM 1945 N N . LEU A 1 228 ? -5.745 15.324 3.375 1.00 80.50 228 LEU A N 1
ATOM 1946 C CA . LEU A 1 228 ? -6.432 14.110 3.842 1.00 80.50 228 LEU A CA 1
ATOM 1947 C C . LEU A 1 228 ? -6.162 13.825 5.324 1.00 80.50 228 LEU A C 1
ATOM 1949 O O . LEU A 1 228 ? -7.062 13.384 6.037 1.00 80.50 228 LEU A O 1
ATOM 1953 N N . CYS A 1 229 ? -4.937 14.073 5.790 1.00 80.38 229 CYS A N 1
ATOM 1954 C CA . CYS A 1 229 ? -4.565 13.907 7.191 1.00 80.38 229 CYS A CA 1
ATOM 1955 C C . CYS A 1 229 ? -5.299 14.923 8.078 1.00 80.38 229 CYS A C 1
ATOM 1957 O O . CYS A 1 229 ? -5.836 14.556 9.122 1.00 80.38 229 CYS A O 1
ATOM 1959 N N . GLU A 1 230 ? -5.391 16.176 7.628 1.00 89.44 230 GLU A N 1
ATOM 1960 C CA . GLU A 1 230 ? -6.156 17.229 8.299 1.00 89.44 230 GLU A CA 1
ATOM 1961 C C . GLU A 1 230 ? -7.649 16.902 8.347 1.00 89.44 230 GLU A C 1
ATOM 1963 O O . GLU A 1 230 ? -8.243 16.940 9.421 1.00 89.44 230 GLU A O 1
ATOM 1968 N N . GLN A 1 231 ? -8.247 16.476 7.230 1.00 91.44 231 GLN A N 1
ATOM 1969 C CA . GLN A 1 231 ? -9.644 16.027 7.211 1.00 91.44 231 GLN A CA 1
ATOM 1970 C C . GLN A 1 231 ? -9.884 14.854 8.166 1.00 91.44 231 GLN A C 1
ATOM 1972 O O . GLN A 1 231 ? -10.887 14.825 8.878 1.00 91.44 231 GLN A O 1
ATOM 1977 N N . GLN A 1 232 ? -8.960 13.892 8.217 1.00 90.31 232 GLN A N 1
ATOM 1978 C CA . GLN A 1 232 ? -9.078 12.748 9.115 1.00 90.31 232 GLN A CA 1
ATOM 1979 C C . GLN A 1 232 ? -8.947 13.149 10.589 1.00 90.31 232 GLN A C 1
ATOM 1981 O O . GLN A 1 232 ? -9.623 12.567 11.442 1.00 90.31 232 GLN A O 1
ATOM 1986 N N . LYS A 1 233 ? -8.119 14.154 10.886 1.00 94.12 233 LYS A N 1
ATOM 1987 C CA . LYS A 1 233 ? -8.012 14.739 12.222 1.00 94.12 233 LYS A CA 1
ATOM 1988 C C . LYS A 1 233 ? -9.314 15.435 12.619 1.00 94.12 233 LYS A C 1
ATOM 1990 O O . LYS A 1 233 ? -9.853 15.100 13.662 1.00 94.12 233 LYS A O 1
ATOM 1995 N N . ILE A 1 234 ? -9.872 16.278 11.746 1.00 96.31 234 ILE A N 1
ATOM 1996 C CA . ILE A 1 234 ? -11.151 16.969 11.986 1.00 96.31 234 ILE A CA 1
ATOM 1997 C C . ILE A 1 234 ? -12.274 15.966 12.282 1.00 96.31 234 ILE A C 1
ATOM 1999 O O . ILE A 1 234 ? -13.000 16.131 13.255 1.00 96.31 234 ILE A O 1
ATOM 2003 N N . ILE A 1 235 ? -12.388 14.893 11.490 1.00 94.50 235 ILE A N 1
ATOM 2004 C CA . ILE A 1 235 ? -13.401 13.845 11.714 1.00 94.50 235 ILE A CA 1
ATOM 2005 C C . ILE A 1 235 ? -13.179 13.129 13.053 1.00 94.50 235 ILE A C 1
ATOM 2007 O O . ILE A 1 235 ? -14.140 12.785 13.733 1.00 94.50 235 ILE A O 1
ATOM 2011 N N . SER A 1 236 ? -11.922 12.876 13.426 1.00 92.88 236 SER A N 1
ATOM 2012 C CA . SER A 1 236 ? -11.605 12.211 14.697 1.00 92.88 236 SER A CA 1
ATOM 2013 C C . SER A 1 236 ? -11.938 13.098 15.895 1.00 92.88 236 SER A C 1
ATOM 2015 O O . SER A 1 236 ? -12.507 12.605 16.864 1.00 92.88 236 SER A O 1
ATOM 2017 N N . ASP A 1 237 ? -11.631 14.393 15.801 1.00 95.25 237 ASP A N 1
ATOM 2018 C CA . ASP A 1 237 ? -11.929 15.377 16.842 1.00 95.25 237 ASP A CA 1
ATOM 2019 C C . ASP A 1 237 ? -13.455 15.530 17.018 1.00 95.25 237 ASP A C 1
ATOM 2021 O O . ASP A 1 237 ? -13.947 15.468 18.142 1.00 95.25 237 ASP A O 1
ATOM 2025 N N . GLN A 1 238 ? -14.214 15.596 15.914 1.00 95.69 238 GLN A N 1
ATOM 2026 C CA . GLN A 1 238 ? -15.687 15.606 15.932 1.00 95.69 238 GLN A CA 1
ATOM 2027 C C . GLN A 1 238 ? -16.278 14.345 16.580 1.00 95.69 238 GLN A C 1
ATOM 2029 O O . GLN A 1 238 ? -17.222 14.427 17.361 1.00 95.69 238 GLN A O 1
ATOM 2034 N N . LEU A 1 239 ? -15.720 13.168 16.283 1.00 93.81 239 LEU A N 1
ATOM 2035 C CA . LEU A 1 239 ? -16.210 11.908 16.843 1.00 93.81 239 LEU A CA 1
ATOM 2036 C C . LEU A 1 239 ? -15.968 11.814 18.359 1.00 93.81 239 LEU A C 1
ATOM 2038 O O . LEU A 1 239 ? -16.796 11.258 19.081 1.00 93.81 239 LEU A O 1
ATOM 2042 N N . GLU A 1 240 ? -14.834 12.323 18.851 1.00 91.00 240 GLU A N 1
ATOM 2043 C CA . GLU A 1 240 ? -14.562 12.360 20.293 1.00 91.00 240 GLU A CA 1
ATOM 2044 C C . GLU A 1 240 ? -15.457 13.379 21.015 1.00 91.00 240 GLU A C 1
ATOM 2046 O O . GLU A 1 240 ? -15.901 13.094 22.129 1.00 91.00 240 GLU A O 1
ATOM 2051 N N . GLU A 1 241 ? -15.796 14.504 20.375 1.00 95.81 241 GLU A N 1
ATOM 2052 C CA . GLU A 1 241 ? -16.783 15.462 20.893 1.00 95.81 241 GLU A CA 1
ATOM 2053 C C . GLU A 1 241 ? -18.169 14.806 21.030 1.00 95.81 241 GLU A C 1
ATOM 2055 O O . GLU A 1 241 ? -18.696 14.724 22.143 1.00 95.81 241 GLU A O 1
ATOM 2060 N N . GLU A 1 242 ? -18.697 14.198 19.959 1.00 94.56 242 GLU A N 1
ATOM 2061 C CA . GLU A 1 242 ? -19.991 13.490 19.980 1.00 94.56 242 GLU A CA 1
ATOM 2062 C C . GLU A 1 242 ? -20.028 12.359 21.024 1.00 94.56 242 GLU A C 1
ATOM 2064 O O . GLU A 1 242 ? -21.026 12.142 21.718 1.00 94.56 242 GLU A O 1
ATOM 2069 N N . LYS A 1 243 ? -18.923 11.623 21.165 1.00 90.50 243 LYS A N 1
ATOM 2070 C CA . LYS A 1 243 ? -18.782 10.570 22.177 1.00 90.50 243 LYS A CA 1
ATOM 2071 C C . LYS A 1 243 ? -18.822 11.142 23.593 1.00 90.50 243 LYS A C 1
ATOM 2073 O O . LYS A 1 243 ? -19.436 10.527 24.468 1.00 90.50 243 LYS A O 1
ATOM 2078 N N . SER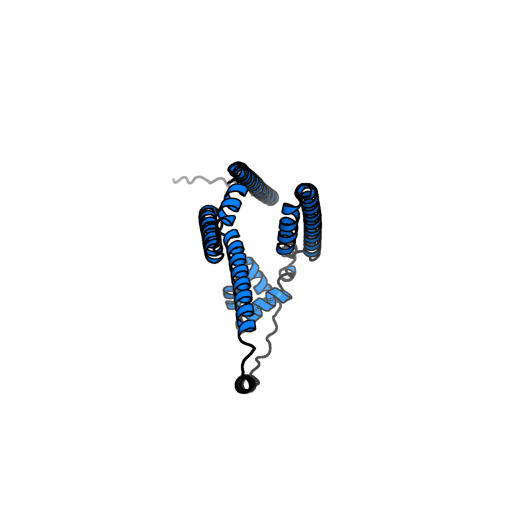 A 1 244 ? -18.178 12.283 23.830 1.00 90.88 244 SER A N 1
ATOM 2079 C CA . SER A 1 244 ? -18.186 12.941 25.139 1.00 90.88 244 SER A CA 1
ATOM 2080 C C . SER A 1 244 ? -19.588 13.426 25.525 1.00 90.88 244 SER A C 1
ATOM 2082 O O . SER A 1 244 ? -20.023 13.184 26.656 1.00 90.88 244 SER A O 1
ATOM 2084 N N . ASP A 1 245 ? -20.342 13.967 24.565 1.00 94.75 245 ASP A N 1
ATOM 2085 C CA . ASP A 1 245 ? -21.733 14.392 24.751 1.00 94.75 245 ASP A CA 1
ATOM 2086 C C . ASP A 1 245 ? -22.657 13.210 25.059 1.00 94.75 245 ASP A C 1
ATOM 2088 O O . ASP A 1 245 ? -23.459 13.264 25.996 1.00 94.75 245 ASP A O 1
ATOM 2092 N N . LEU A 1 246 ? -22.502 12.096 24.334 1.00 91.75 246 LEU A N 1
ATOM 2093 C CA . LEU A 1 246 ? -23.247 10.864 24.607 1.00 91.75 246 LEU A CA 1
ATOM 2094 C C . LEU A 1 246 ? -22.955 10.319 26.009 1.00 91.75 246 LEU A C 1
ATOM 2096 O O . LEU A 1 246 ? -23.876 9.906 26.717 1.00 91.75 246 LEU A O 1
ATOM 2100 N N . ILE A 1 247 ? -21.691 10.335 26.440 1.00 85.50 247 ILE A N 1
ATOM 2101 C CA . ILE A 1 247 ? -21.316 9.932 27.802 1.00 85.50 247 ILE A CA 1
ATOM 2102 C C . ILE A 1 247 ? -21.987 10.853 28.830 1.00 85.50 247 ILE A C 1
ATOM 2104 O O . ILE A 1 247 ? -22.580 10.360 29.793 1.00 85.50 247 ILE A O 1
ATOM 2108 N N . ALA A 1 248 ? -21.956 12.171 28.618 1.00 88.94 248 ALA A N 1
ATOM 2109 C CA . ALA A 1 248 ? -22.603 13.135 29.505 1.00 88.94 248 ALA A CA 1
ATOM 2110 C C . ALA A 1 248 ? -24.126 12.920 29.584 1.00 88.94 248 ALA A C 1
ATOM 2112 O O . ALA A 1 248 ? -24.703 12.958 30.677 1.00 88.94 248 ALA A O 1
ATOM 2113 N N . GLN A 1 249 ? -24.768 12.619 28.451 1.00 90.50 249 GLN A N 1
ATOM 2114 C CA . GLN A 1 249 ? -26.190 12.291 28.375 1.00 90.50 249 GLN A CA 1
ATOM 2115 C C . GLN A 1 249 ? -26.517 10.993 29.133 1.00 90.50 249 GLN A C 1
ATOM 2117 O O . GLN A 1 249 ? -27.471 10.945 29.909 1.00 90.50 249 GLN A O 1
ATOM 2122 N N . ILE A 1 250 ? -25.707 9.942 28.985 1.00 83.25 250 ILE A N 1
ATOM 2123 C CA . ILE A 1 250 ? -25.894 8.687 29.731 1.00 83.25 250 ILE A CA 1
ATOM 2124 C C . ILE A 1 250 ? -25.734 8.926 31.240 1.00 83.25 250 ILE A C 1
ATOM 2126 O O . ILE A 1 250 ? -26.542 8.441 32.039 1.00 83.25 250 ILE A O 1
ATOM 2130 N N . ILE A 1 251 ? -24.726 9.699 31.653 1.00 81.31 251 ILE A N 1
ATOM 2131 C CA . ILE A 1 251 ? -24.495 10.034 33.065 1.00 81.31 251 ILE A CA 1
ATOM 2132 C C . ILE A 1 251 ? -25.674 10.834 33.640 1.00 81.31 251 ILE A C 1
ATOM 2134 O O . ILE A 1 251 ? -26.098 10.578 34.769 1.00 81.31 251 ILE A O 1
ATOM 2138 N N . SER A 1 252 ? -26.243 11.781 32.888 1.00 84.88 252 SER A N 1
ATOM 2139 C CA . SER A 1 252 ? -27.387 12.571 33.362 1.00 84.88 252 SER A CA 1
ATOM 2140 C C . SER A 1 252 ? -28.648 11.717 33.541 1.00 84.88 252 SER A C 1
ATOM 2142 O O . SER A 1 252 ? -29.299 11.820 34.582 1.00 84.88 252 SER A O 1
ATOM 2144 N N . HIS A 1 253 ? -28.939 10.804 32.607 1.00 80.88 253 HIS A N 1
ATOM 2145 C CA . HIS A 1 253 ? -30.070 9.876 32.718 1.00 80.88 253 HIS A 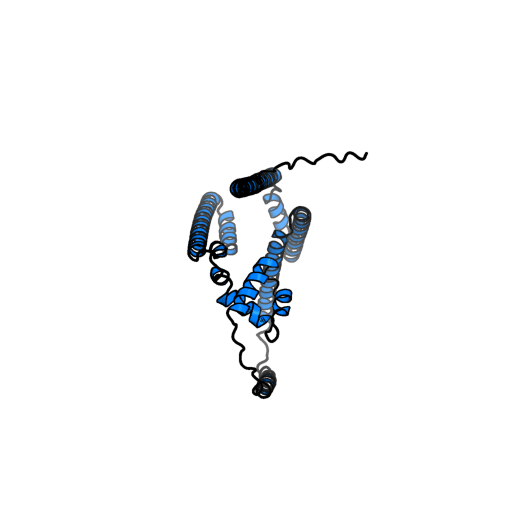CA 1
ATOM 2146 C C . HIS A 1 253 ? -29.890 8.837 33.836 1.00 80.88 253 HIS A C 1
ATOM 2148 O O . HIS A 1 253 ? -30.862 8.439 34.479 1.00 80.88 253 HIS A O 1
ATOM 2154 N N . THR A 1 254 ? -28.656 8.407 34.110 1.00 73.31 254 THR A N 1
ATOM 2155 C CA . THR A 1 254 ? -28.367 7.375 35.126 1.00 73.31 254 THR A CA 1
ATOM 2156 C C . THR A 1 254 ? -28.338 7.904 36.561 1.00 73.31 254 THR A C 1
ATOM 2158 O O . THR A 1 254 ? -28.485 7.110 37.490 1.00 73.31 254 THR A O 1
ATOM 2161 N N . LYS A 1 255 ? -28.265 9.228 36.779 1.00 64.19 255 LYS A N 1
ATOM 2162 C CA . LYS A 1 255 ? -28.427 9.848 38.115 1.00 64.19 255 LYS A CA 1
ATOM 2163 C C . LYS A 1 255 ? -29.762 9.512 38.798 1.00 64.19 255 LYS A C 1
ATOM 2165 O O . LYS A 1 255 ? -29.853 9.629 40.015 1.00 64.19 255 LYS A O 1
ATOM 2170 N N . LEU A 1 256 ? -30.765 9.052 38.048 1.00 58.94 256 LEU A N 1
ATOM 2171 C CA . LEU A 1 256 ? -32.054 8.595 38.579 1.00 58.94 256 LEU A CA 1
ATOM 2172 C C . LEU A 1 256 ? -31.999 7.207 39.251 1.00 58.94 256 LEU A C 1
ATOM 2174 O O . LEU A 1 256 ? -32.952 6.824 39.924 1.00 58.94 256 LEU A O 1
ATOM 2178 N N . LEU A 1 257 ? -30.906 6.447 39.100 1.00 64.94 257 LEU A N 1
ATOM 2179 C CA . LEU A 1 257 ? -30.768 5.082 39.622 1.00 64.94 257 LEU A CA 1
ATOM 2180 C C . LEU A 1 257 ? -29.374 4.890 40.247 1.00 64.94 257 LEU A C 1
ATOM 2182 O O . LEU A 1 257 ? -28.423 4.511 39.561 1.00 64.94 257 LEU A O 1
ATOM 2186 N N . SER A 1 258 ? -29.244 5.115 41.561 1.00 68.31 258 SER A N 1
ATOM 2187 C CA . SER A 1 258 ? -27.956 5.069 42.289 1.00 68.31 258 SER A CA 1
ATOM 2188 C C . SER A 1 258 ? -27.158 3.777 42.065 1.00 68.31 258 SER A C 1
ATOM 2190 O O . SER A 1 258 ? -25.935 3.820 41.966 1.00 68.31 258 SER A O 1
ATOM 2192 N N . ASN A 1 259 ? -27.842 2.639 41.914 1.00 73.81 259 ASN A N 1
ATOM 2193 C CA . ASN A 1 259 ? -27.207 1.336 41.701 1.00 73.81 259 ASN A CA 1
ATOM 2194 C C . ASN A 1 259 ? -26.733 1.123 40.251 1.00 73.81 259 ASN A C 1
ATOM 2196 O O . ASN A 1 259 ? -25.770 0.396 40.023 1.00 73.81 259 ASN A O 1
ATOM 2200 N N . ALA A 1 260 ? -27.365 1.773 39.267 1.00 68.06 260 ALA A N 1
ATOM 2201 C CA . ALA A 1 260 ? -26.972 1.666 37.859 1.00 68.06 260 ALA A CA 1
ATOM 2202 C C . ALA A 1 260 ? -25.711 2.489 37.549 1.00 68.06 260 ALA A C 1
ATOM 2204 O O . ALA A 1 260 ? -24.924 2.118 36.677 1.00 68.06 260 ALA A O 1
ATOM 2205 N N . ARG A 1 261 ? -25.486 3.573 38.303 1.00 71.50 261 ARG A N 1
ATOM 2206 C CA . ARG A 1 261 ? -24.338 4.472 38.132 1.00 71.50 261 ARG A CA 1
ATOM 2207 C C . ARG A 1 261 ? -22.989 3.749 38.245 1.00 71.50 261 ARG A C 1
ATOM 2209 O O . ARG A 1 261 ? -22.153 3.903 37.363 1.00 71.50 261 ARG A O 1
ATOM 2216 N N . MET A 1 262 ? -22.813 2.912 39.271 1.00 76.38 262 MET A N 1
ATOM 2217 C CA . MET A 1 262 ? -21.586 2.122 39.484 1.00 76.38 262 MET A CA 1
ATOM 2218 C C . MET A 1 262 ? -21.253 1.215 38.289 1.00 76.38 262 MET A C 1
ATOM 2220 O O . MET A 1 262 ? -20.093 1.060 37.916 1.00 76.38 262 MET A O 1
ATOM 2224 N N . PHE A 1 263 ? -22.274 0.615 37.673 1.00 75.25 263 PHE A N 1
ATOM 2225 C CA . PHE A 1 263 ? -22.082 -0.306 36.554 1.00 75.25 263 PHE A CA 1
ATOM 2226 C C . PHE A 1 263 ? -21.719 0.433 35.260 1.00 75.25 263 PHE A C 1
ATOM 2228 O O . PHE A 1 263 ? -20.902 -0.042 34.473 1.00 75.25 263 PHE A O 1
ATOM 2235 N N . VAL A 1 264 ? -22.297 1.618 35.056 1.00 75.81 264 VAL A N 1
ATOM 2236 C CA . VAL A 1 264 ? -22.013 2.474 33.898 1.00 75.81 264 VAL A CA 1
ATOM 2237 C C . VAL A 1 264 ? -20.608 3.069 33.979 1.00 75.81 264 VAL A C 1
ATOM 2239 O O . VAL A 1 264 ? -19.883 3.006 32.990 1.00 75.81 264 VAL A O 1
ATOM 2242 N N . GLU A 1 265 ? -20.185 3.559 35.149 1.00 75.00 265 GLU A N 1
ATOM 2243 C CA . GLU A 1 265 ? -18.812 4.047 35.362 1.00 75.00 265 GLU A CA 1
ATOM 2244 C C . GLU A 1 265 ? -17.778 2.935 35.083 1.00 75.00 265 GLU A C 1
ATOM 2246 O O . GLU A 1 265 ? -16.807 3.158 34.359 1.00 75.00 265 GLU A O 1
ATOM 2251 N N . TYR A 1 266 ? -18.045 1.703 35.533 1.00 81.50 266 TYR A N 1
ATOM 2252 C CA . TYR A 1 266 ? -17.190 0.545 35.248 1.00 81.50 266 TYR A CA 1
ATOM 2253 C C . TYR A 1 266 ? -17.116 0.186 33.753 1.00 81.50 266 TYR A C 1
ATOM 2255 O O . TYR A 1 266 ? -16.044 -0.142 33.242 1.00 81.50 266 TYR A O 1
ATOM 2263 N N . LEU A 1 267 ? -18.240 0.233 33.027 1.00 76.94 267 LEU A N 1
ATOM 2264 C CA . LEU A 1 267 ? -18.256 -0.048 31.586 1.00 76.94 267 LEU A CA 1
ATOM 2265 C C . LEU A 1 267 ? -17.528 1.032 30.779 1.00 76.94 267 LEU A C 1
ATOM 2267 O O . LEU A 1 267 ? -16.831 0.697 29.819 1.00 76.94 267 LEU A O 1
ATOM 2271 N N . ILE A 1 268 ? -17.651 2.300 31.182 1.00 77.25 268 ILE A N 1
ATOM 2272 C CA . ILE A 1 268 ? -16.928 3.418 30.564 1.00 77.25 268 ILE A CA 1
ATOM 2273 C C . ILE A 1 268 ? -15.411 3.236 30.745 1.00 77.25 268 ILE A C 1
ATOM 2275 O O . ILE A 1 268 ? -14.676 3.357 29.766 1.00 77.25 268 ILE A O 1
ATOM 2279 N N . GLU A 1 269 ? -14.940 2.840 31.935 1.00 79.31 269 GLU A N 1
ATOM 2280 C CA . GLU A 1 269 ? -13.514 2.549 32.186 1.00 79.31 269 GLU A CA 1
ATOM 2281 C C . GLU A 1 269 ? -12.949 1.375 31.367 1.00 79.31 269 GLU A C 1
ATOM 2283 O O . GLU A 1 269 ? -11.740 1.299 31.161 1.00 79.31 269 GLU A O 1
ATOM 2288 N N . GLN A 1 270 ? -13.780 0.425 30.925 1.00 79.12 270 GLN A N 1
ATOM 2289 C CA . GLN A 1 270 ? -13.320 -0.698 30.092 1.00 79.12 270 GLN A CA 1
ATOM 2290 C C . GLN A 1 270 ? -13.305 -0.379 28.590 1.00 79.12 270 GLN A C 1
ATOM 2292 O O . GLN A 1 270 ? -12.655 -1.102 27.827 1.00 79.12 270 GLN A O 1
ATOM 2297 N N . LEU A 1 271 ? -14.065 0.633 28.161 1.00 72.25 271 LEU A N 1
ATOM 2298 C CA . LEU A 1 271 ? -14.212 1.024 26.756 1.00 72.25 271 LEU A CA 1
ATOM 2299 C C . LEU A 1 271 ? -13.236 2.129 26.328 1.00 72.25 271 LEU A C 1
ATOM 2301 O O . LEU A 1 271 ? -12.911 2.192 25.140 1.00 72.25 271 LEU A O 1
ATOM 2305 N N . LEU A 1 272 ? -12.791 2.970 27.267 1.00 66.94 272 LEU A N 1
ATOM 2306 C CA . LEU A 1 272 ? -11.689 3.927 27.091 1.00 66.94 272 LEU A CA 1
ATOM 2307 C C . LEU A 1 272 ? -10.320 3.233 27.201 1.00 66.94 272 LEU A C 1
ATOM 2309 O O . LEU A 1 272 ? -9.416 3.617 26.424 1.00 66.94 272 LEU A O 1
#

Sequence (272 aa):
MQFTPKVSEFDFERPSIKVYKLSQQLVFNRAVSEQKIRRSRAISDIVGQASKQIDFKEEIKRLEQIEKPQELKREIFRQIKQTCREFRNVERERDGSLWQIVLRNLKYINNRLQKISFKKKQQSTNNCQKEGKIKKKNKYDYHRKKKRSFDASNTKKPTQKFALEEDKLILQLVLNVGPKFQKIHKHFPGKTLAMVKNRYYKYLRYRWEILGQNYKHLSIPQDSYENLCEQQKIISDQLEEEKSDLIAQIISHTKLLSNARMFVEYLIEQLL

InterPro domains:
  IPR001005 SANT/Myb domain [PF00249] (161-204)
  IPR001005 SANT/Myb domain [SM00717] (158-206)
  IPR001005 SANT/Myb domain [cd00167] (165-204)
  IPR017930 Myb domain [PS51294] (154-208)

Radius of gyration: 32.21 Å; chains: 1; bounding box: 73×41×112 Å